Protein AF-A0A836XBK3-F1 (afdb_monomer)

Structure (mmCIF, N/CA/C/O backbone):
data_AF-A0A836XBK3-F1
#
_entry.id   AF-A0A836XBK3-F1
#
loop_
_atom_site.group_PDB
_atom_site.id
_atom_site.type_symbol
_atom_site.label_atom_id
_atom_site.label_alt_id
_atom_site.label_comp_id
_atom_site.label_asym_id
_atom_site.label_entity_id
_atom_site.label_seq_id
_atom_site.pdbx_PDB_ins_code
_atom_site.Cartn_x
_atom_site.Cartn_y
_atom_site.Cartn_z
_atom_site.occupancy
_atom_site.B_iso_or_equiv
_atom_site.auth_seq_id
_atom_site.auth_comp_id
_atom_site.auth_asym_id
_atom_site.auth_atom_id
_atom_site.pdbx_PDB_model_num
ATOM 1 N N . ASP A 1 1 ? 30.610 -14.138 9.054 1.00 39.94 1 ASP A N 1
ATOM 2 C CA . ASP A 1 1 ? 30.984 -12.765 9.425 1.00 39.94 1 ASP A CA 1
ATOM 3 C C . ASP A 1 1 ? 32.495 -12.756 9.655 1.00 39.94 1 ASP A C 1
ATOM 5 O O . ASP A 1 1 ? 33.139 -13.756 9.337 1.00 39.94 1 ASP A O 1
ATOM 9 N N . GLU A 1 2 ? 33.043 -11.658 10.167 1.00 33.03 2 GLU A N 1
ATOM 10 C CA . GLU A 1 2 ? 34.470 -11.480 10.472 1.00 33.03 2 GLU A CA 1
ATOM 11 C C . GLU A 1 2 ? 35.027 -12.385 11.590 1.00 33.03 2 GLU A C 1
ATOM 13 O O . GLU A 1 2 ? 36.214 -12.291 11.867 1.00 33.03 2 GLU A O 1
ATOM 18 N N . ASP A 1 3 ? 34.257 -13.324 12.159 1.00 40.06 3 ASP A N 1
ATOM 19 C CA . ASP A 1 3 ? 34.756 -14.253 13.189 1.00 40.06 3 ASP A CA 1
ATOM 20 C C . ASP A 1 3 ? 34.534 -15.744 12.881 1.00 40.06 3 ASP A C 1
ATOM 22 O O . ASP A 1 3 ? 34.679 -16.599 13.757 1.00 40.06 3 ASP A O 1
ATOM 26 N N . GLY A 1 4 ? 34.240 -16.108 11.628 1.00 41.47 4 GLY A N 1
ATOM 27 C CA . GLY A 1 4 ? 34.476 -17.476 11.142 1.00 41.47 4 GLY A CA 1
ATOM 28 C C . GLY A 1 4 ? 33.808 -18.603 11.946 1.00 41.47 4 GLY A C 1
ATOM 29 O O . GLY A 1 4 ? 3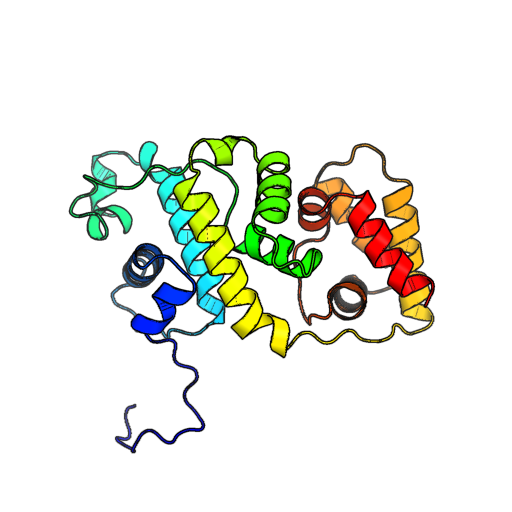4.335 -19.716 11.998 1.00 41.47 4 GLY A O 1
ATOM 30 N N . ARG A 1 5 ? 32.650 -18.358 12.576 1.00 31.06 5 ARG A N 1
ATOM 31 C CA . ARG A 1 5 ? 31.897 -19.404 13.285 1.00 31.06 5 ARG A CA 1
ATOM 32 C C . ARG A 1 5 ? 30.704 -19.908 12.482 1.00 31.06 5 ARG A C 1
ATOM 34 O O . ARG A 1 5 ? 29.971 -19.164 11.837 1.00 31.06 5 ARG A O 1
ATOM 41 N N . LYS A 1 6 ? 30.552 -21.234 12.554 1.00 36.16 6 LYS A N 1
ATOM 42 C CA . LYS A 1 6 ? 29.508 -22.075 11.958 1.00 36.16 6 LYS A CA 1
ATOM 43 C C . LYS A 1 6 ? 28.121 -21.455 12.156 1.00 36.16 6 LYS A C 1
ATOM 45 O O . LYS A 1 6 ? 27.708 -21.216 13.288 1.00 36.16 6 LYS A O 1
ATOM 50 N N . ILE A 1 7 ? 27.412 -21.261 11.045 1.00 36.34 7 ILE A N 1
ATOM 51 C CA . ILE A 1 7 ? 26.035 -20.761 10.977 1.00 36.34 7 ILE A CA 1
ATOM 52 C C . ILE A 1 7 ? 25.147 -21.653 11.855 1.00 36.34 7 ILE A C 1
ATOM 54 O O . ILE A 1 7 ? 24.874 -22.806 11.514 1.00 36.34 7 ILE A O 1
ATOM 58 N N . SER A 1 8 ? 24.744 -21.135 13.017 1.00 34.12 8 SER A N 1
ATOM 59 C CA . SER A 1 8 ? 23.798 -21.793 13.912 1.00 34.12 8 SER A CA 1
ATOM 60 C C . SER A 1 8 ? 22.374 -21.387 13.518 1.00 34.12 8 SER A C 1
ATOM 62 O O . SER A 1 8 ? 22.097 -20.237 13.173 1.00 34.12 8 SER A O 1
ATOM 64 N N . LYS A 1 9 ? 21.471 -22.368 13.536 1.00 41.06 9 LYS A N 1
ATOM 65 C CA . LYS A 1 9 ? 20.070 -22.310 13.089 1.00 41.06 9 LYS A CA 1
ATOM 66 C C . LYS A 1 9 ? 19.149 -21.432 13.966 1.00 41.06 9 LYS A C 1
ATOM 68 O O . LYS A 1 9 ? 17.973 -21.748 14.105 1.00 41.06 9 LYS A O 1
ATOM 73 N N . SER A 1 10 ? 19.634 -20.342 14.561 1.00 43.94 10 SER A N 1
ATOM 74 C CA . SER A 1 10 ? 18.769 -19.462 15.366 1.00 43.94 10 SER A CA 1
ATOM 75 C C . SER A 1 10 ? 19.114 -17.966 15.406 1.00 43.94 10 SER A C 1
ATOM 77 O O . SER A 1 10 ? 18.415 -17.231 16.094 1.00 43.94 10 SER A O 1
ATOM 79 N N . VAL A 1 11 ? 20.077 -17.451 14.624 1.00 37.34 11 VAL A N 1
ATOM 80 C CA . VAL A 1 11 ? 20.293 -15.987 14.472 1.00 37.34 11 VAL A CA 1
ATOM 81 C C . VAL A 1 11 ? 20.733 -15.638 13.041 1.00 37.34 11 VAL A C 1
ATOM 83 O O . VAL A 1 11 ? 21.868 -15.247 12.792 1.00 37.34 11 VAL A O 1
ATOM 86 N N . GLY A 1 12 ? 19.834 -15.803 12.067 1.00 42.38 12 GLY A N 1
ATOM 87 C CA . GLY A 1 12 ? 20.130 -15.541 10.654 1.00 42.38 12 GLY A CA 1
ATOM 88 C C . GLY A 1 12 ? 18.900 -15.120 9.853 1.00 42.38 12 GLY A C 1
ATOM 89 O O . GLY A 1 12 ? 18.425 -15.881 9.023 1.00 42.38 12 GLY A O 1
ATOM 90 N N . LYS A 1 13 ? 18.378 -13.909 10.095 1.00 54.22 13 LYS A N 1
ATOM 91 C CA . LYS A 1 13 ? 17.292 -13.276 9.310 1.00 54.22 13 LYS A CA 1
ATOM 92 C C . LYS A 1 13 ? 17.797 -12.702 7.967 1.00 54.22 13 LYS A C 1
ATOM 94 O O . LYS A 1 13 ? 17.506 -11.556 7.643 1.00 54.22 13 LYS A O 1
ATOM 99 N N . GLY A 1 14 ? 18.636 -13.432 7.238 1.00 63.25 14 GLY A N 1
ATOM 100 C CA . GLY A 1 14 ? 19.101 -13.007 5.915 1.00 63.25 14 GLY A CA 1
ATOM 101 C C . GLY A 1 14 ? 18.153 -13.516 4.835 1.00 63.25 14 GLY A C 1
ATOM 102 O O . GLY A 1 14 ? 17.888 -14.713 4.787 1.00 63.25 14 GLY A O 1
ATOM 103 N N . LEU A 1 15 ? 17.658 -12.625 3.982 1.00 78.06 15 LEU A N 1
ATOM 104 C CA . LEU A 1 15 ? 16.920 -12.987 2.774 1.00 78.06 15 LEU A CA 1
ATOM 105 C C . LEU A 1 15 ? 17.918 -13.436 1.694 1.00 78.06 15 LEU A C 1
ATOM 107 O O . LEU A 1 15 ? 18.808 -12.671 1.319 1.00 78.06 15 LEU A O 1
ATOM 111 N N . SER A 1 16 ? 17.811 -14.686 1.231 1.00 82.56 16 SER A N 1
ATOM 112 C CA . SER A 1 16 ? 18.600 -15.181 0.097 1.00 82.56 16 SER A CA 1
ATOM 113 C C . SER A 1 16 ? 18.025 -14.678 -1.230 1.00 82.56 16 SER A C 1
ATOM 115 O O . SER A 1 16 ? 16.862 -14.286 -1.313 1.00 82.56 16 SER A O 1
ATOM 117 N N . VAL A 1 17 ? 18.840 -14.708 -2.287 1.00 81.25 17 VAL A N 1
ATOM 118 C CA . VAL A 1 17 ? 18.384 -14.396 -3.653 1.00 81.25 17 VAL A CA 1
ATOM 119 C C . VAL A 1 17 ? 17.270 -15.355 -4.084 1.00 81.25 17 VAL A C 1
ATOM 121 O O . VAL A 1 17 ? 16.259 -14.908 -4.613 1.00 81.25 17 VAL A O 1
ATOM 124 N N . ASP A 1 18 ? 17.430 -16.649 -3.794 1.00 80.62 18 ASP A N 1
ATOM 125 C CA . ASP A 1 18 ? 16.452 -17.681 -4.161 1.00 80.62 18 ASP A CA 1
ATOM 126 C C . ASP A 1 18 ? 15.105 -17.469 -3.471 1.00 80.62 18 ASP A C 1
ATOM 128 O O . ASP A 1 18 ? 14.069 -17.704 -4.071 1.00 80.62 18 ASP A O 1
ATOM 132 N N . HIS A 1 19 ? 15.105 -16.966 -2.237 1.00 87.19 19 HIS A N 1
ATOM 133 C CA . HIS A 1 19 ? 13.858 -16.633 -1.557 1.00 87.19 19 HIS A CA 1
ATOM 134 C C . HIS A 1 19 ? 13.281 -15.299 -2.036 1.00 87.19 19 HIS A C 1
ATOM 136 O O . HIS A 1 19 ? 12.076 -15.116 -1.979 1.00 87.19 19 HIS A O 1
ATOM 142 N N . TRP A 1 20 ? 14.086 -14.349 -2.531 1.00 91.69 20 TRP A N 1
ATOM 143 C CA . TRP A 1 20 ? 13.563 -13.073 -3.041 1.00 91.69 20 TRP A CA 1
ATOM 144 C C . TRP A 1 20 ? 12.526 -13.284 -4.143 1.00 91.69 20 TRP A C 1
ATOM 146 O O . TRP A 1 20 ? 11.493 -12.611 -4.164 1.00 91.69 20 TRP A O 1
ATOM 156 N N . VAL A 1 21 ? 12.792 -14.228 -5.050 1.00 91.69 21 VAL A N 1
ATOM 157 C CA . VAL A 1 21 ? 11.932 -14.471 -6.211 1.00 91.69 21 VAL A CA 1
ATOM 158 C C . VAL A 1 21 ? 10.568 -15.053 -5.848 1.00 91.69 21 VAL A C 1
ATOM 160 O O . VAL A 1 21 ? 9.651 -14.945 -6.659 1.00 91.69 21 VAL A O 1
ATOM 163 N N . ASP A 1 22 ? 10.377 -15.556 -4.629 1.00 90.56 22 ASP A N 1
ATOM 164 C CA . ASP A 1 22 ? 9.060 -15.972 -4.136 1.00 90.56 22 ASP A CA 1
ATOM 165 C C . ASP A 1 22 ? 8.150 -14.759 -3.848 1.00 90.56 22 ASP A C 1
ATOM 167 O O . ASP A 1 22 ? 6.928 -14.839 -3.988 1.00 90.56 22 ASP A O 1
ATOM 171 N N . PHE A 1 23 ? 8.738 -13.597 -3.531 1.00 91.62 23 PHE A N 1
ATOM 172 C CA . PHE A 1 23 ? 8.021 -12.403 -3.049 1.00 91.62 23 PHE A CA 1
ATOM 173 C C . PHE A 1 23 ? 8.173 -11.168 -3.935 1.00 91.62 23 PHE A C 1
ATOM 175 O O . PHE A 1 23 ? 7.471 -10.180 -3.744 1.00 91.62 23 PHE A O 1
ATOM 182 N N . ALA A 1 24 ? 9.104 -11.178 -4.881 1.00 93.25 24 ALA A N 1
ATOM 183 C CA . ALA A 1 24 ? 9.385 -10.037 -5.741 1.00 93.25 24 ALA A CA 1
ATOM 184 C C . ALA A 1 24 ? 9.982 -10.495 -7.086 1.00 93.25 24 ALA A C 1
ATOM 186 O O . ALA A 1 24 ? 10.439 -11.634 -7.205 1.00 93.25 24 ALA A O 1
ATOM 187 N N . PRO A 1 25 ? 9.927 -9.672 -8.145 1.00 93.19 25 PRO A N 1
ATOM 188 C CA . PRO A 1 25 ? 10.701 -9.917 -9.361 1.00 93.19 25 PRO A CA 1
ATOM 189 C C . PRO A 1 25 ? 12.209 -9.859 -9.065 1.00 93.19 25 PRO A C 1
ATOM 191 O O . PRO A 1 25 ? 12.653 -9.104 -8.198 1.00 93.19 25 PRO A O 1
ATOM 194 N N . ILE A 1 26 ? 13.016 -10.644 -9.784 1.00 93.56 26 ILE A N 1
ATOM 195 C CA . ILE A 1 26 ? 14.478 -10.646 -9.593 1.00 93.56 26 ILE A CA 1
ATOM 196 C C . ILE A 1 26 ? 15.090 -9.296 -9.990 1.00 93.56 26 ILE A C 1
ATOM 198 O O . ILE A 1 26 ? 16.061 -8.832 -9.395 1.00 93.56 26 ILE A O 1
ATOM 202 N N . GLU A 1 27 ? 14.474 -8.619 -10.951 1.00 95.00 27 GLU A N 1
ATOM 203 C CA . GLU A 1 27 ? 14.869 -7.315 -11.458 1.00 95.00 27 GLU A CA 1
ATOM 204 C C . GLU A 1 27 ? 14.816 -6.244 -10.366 1.00 95.00 27 GLU A C 1
ATOM 206 O O . GLU A 1 27 ? 15.690 -5.378 -10.342 1.00 95.00 27 GLU A O 1
ATOM 211 N N . SER A 1 28 ? 13.873 -6.327 -9.415 1.00 95.88 28 SER A N 1
ATOM 212 C CA . SER A 1 28 ? 13.831 -5.383 -8.290 1.00 95.88 28 SER A CA 1
ATOM 213 C C . SER A 1 28 ? 14.985 -5.600 -7.311 1.00 95.88 28 SER A C 1
ATOM 215 O O . SER A 1 28 ? 15.521 -4.626 -6.780 1.00 95.88 28 SER A O 1
ATOM 217 N N . LEU A 1 29 ? 15.441 -6.845 -7.121 1.00 94.19 29 LEU A N 1
ATOM 218 C CA . LEU A 1 29 ? 16.648 -7.128 -6.343 1.00 94.19 29 LEU A CA 1
ATOM 219 C C . LEU A 1 29 ? 17.883 -6.567 -7.039 1.00 94.19 29 LEU A C 1
ATOM 221 O O . LEU A 1 29 ? 18.696 -5.898 -6.404 1.00 94.19 29 LEU A O 1
ATOM 225 N N . LEU A 1 30 ? 18.031 -6.828 -8.340 1.00 93.62 30 LEU A N 1
ATOM 226 C CA . LEU A 1 30 ? 19.161 -6.322 -9.117 1.00 93.62 30 LEU A CA 1
ATOM 227 C C . LEU A 1 30 ? 19.182 -4.792 -9.100 1.00 93.62 30 LEU A C 1
ATOM 229 O O . LEU A 1 30 ? 20.209 -4.199 -8.773 1.00 93.62 30 LEU A O 1
ATOM 233 N N . PHE A 1 31 ? 18.039 -4.157 -9.360 1.00 95.44 31 PHE A N 1
ATOM 234 C CA . PHE A 1 31 ? 17.879 -2.710 -9.279 1.00 95.44 31 PHE A CA 1
ATOM 235 C C . PHE A 1 31 ? 18.267 -2.183 -7.894 1.00 95.44 31 PHE A C 1
ATOM 237 O O . PHE A 1 31 ? 19.102 -1.280 -7.791 1.00 95.44 31 PHE A O 1
ATOM 244 N N . TYR A 1 32 ? 17.746 -2.799 -6.827 1.00 93.19 32 TYR A N 1
ATOM 245 C CA . TYR A 1 32 ? 18.122 -2.472 -5.459 1.00 93.19 32 TYR A CA 1
ATOM 246 C C . TYR A 1 32 ? 19.637 -2.564 -5.284 1.00 93.19 32 TYR A C 1
ATOM 248 O O . TYR A 1 32 ? 20.244 -1.581 -4.874 1.00 93.19 32 TYR A O 1
ATOM 256 N N . LEU A 1 33 ? 20.294 -3.672 -5.624 1.00 91.12 33 LEU A N 1
ATOM 257 C CA . LEU A 1 33 ? 21.748 -3.821 -5.479 1.00 91.12 33 LEU A CA 1
ATOM 258 C C . LEU A 1 33 ? 22.530 -2.740 -6.254 1.00 91.12 33 LEU A C 1
ATOM 260 O O . LEU A 1 33 ? 23.472 -2.160 -5.703 1.00 91.12 33 LEU A O 1
ATOM 264 N N . TYR A 1 34 ? 22.092 -2.394 -7.467 1.00 90.69 34 TYR A N 1
ATOM 265 C CA . TYR A 1 34 ? 22.747 -1.407 -8.330 1.00 90.69 34 TYR A CA 1
ATOM 266 C C . TYR A 1 34 ? 22.637 0.045 -7.865 1.00 90.69 34 TYR A C 1
ATOM 268 O O . TYR A 1 34 ? 23.508 0.837 -8.208 1.00 90.69 34 TYR A O 1
ATOM 276 N N . GLN A 1 35 ? 21.636 0.422 -7.066 1.00 86.81 35 GLN A N 1
ATOM 277 C CA . GLN A 1 35 ? 21.525 1.804 -6.572 1.00 86.81 35 GLN A CA 1
ATOM 278 C C . GLN A 1 35 ? 22.746 2.252 -5.747 1.00 86.81 35 GLN A C 1
ATOM 280 O O . GLN A 1 35 ? 23.022 3.441 -5.653 1.00 86.81 35 GLN A O 1
ATOM 285 N N . ASN A 1 36 ? 23.457 1.321 -5.096 1.00 82.75 36 ASN A N 1
ATOM 286 C CA . ASN A 1 36 ? 24.633 1.625 -4.272 1.00 82.75 36 ASN A CA 1
ATOM 287 C C . ASN A 1 36 ? 25.639 0.458 -4.303 1.00 82.75 36 ASN A C 1
ATOM 289 O O . ASN A 1 36 ? 25.840 -0.203 -3.281 1.00 82.75 36 ASN A O 1
ATOM 293 N N . PRO A 1 37 ? 26.301 0.199 -5.444 1.00 81.12 37 PRO A N 1
ATOM 294 C CA . PRO A 1 37 ? 27.020 -1.054 -5.680 1.00 81.12 37 PRO A CA 1
ATOM 295 C C . PRO A 1 37 ? 28.296 -1.180 -4.835 1.00 81.12 37 PRO A C 1
ATOM 297 O O . PRO A 1 37 ? 28.794 -2.276 -4.606 1.00 81.12 37 PRO A O 1
ATOM 300 N N . LYS A 1 38 ? 28.824 -0.057 -4.330 1.00 82.50 38 LYS A N 1
ATOM 301 C CA . LYS A 1 38 ? 30.012 -0.023 -3.461 1.00 82.50 38 LYS A CA 1
ATOM 302 C C . LYS A 1 38 ? 29.702 -0.334 -1.993 1.00 82.50 38 LYS A C 1
ATOM 304 O O . LYS A 1 38 ? 30.626 -0.510 -1.206 1.00 82.50 38 LYS A O 1
ATOM 309 N N . ARG A 1 39 ? 28.425 -0.355 -1.596 1.00 83.56 39 ARG A N 1
ATOM 310 C CA . ARG A 1 39 ? 28.011 -0.556 -0.204 1.00 83.56 39 ARG A CA 1
ATOM 311 C C . ARG A 1 39 ? 27.455 -1.962 -0.035 1.00 83.56 39 ARG A C 1
ATOM 313 O O . ARG A 1 39 ? 26.512 -2.337 -0.723 1.00 83.56 39 ARG A O 1
ATOM 320 N N . ALA A 1 40 ? 27.984 -2.705 0.937 1.00 78.31 40 ALA A N 1
ATOM 321 C CA . ALA A 1 40 ? 27.401 -3.982 1.328 1.00 78.31 40 ALA A CA 1
ATOM 322 C C . ALA A 1 40 ? 25.937 -3.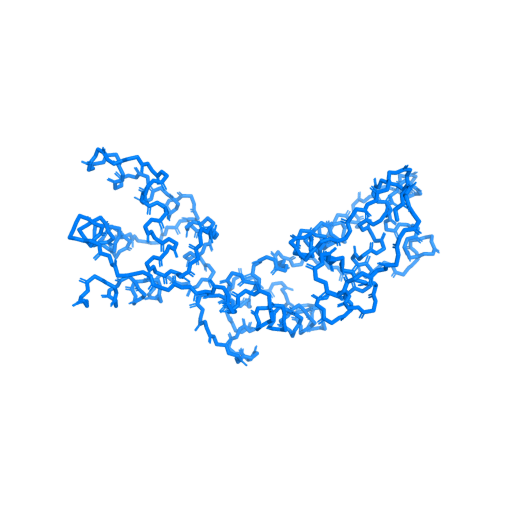775 1.748 1.00 78.31 40 ALA A C 1
ATOM 324 O O . ALA A 1 40 ? 25.648 -3.016 2.681 1.00 78.31 40 ALA A O 1
ATOM 325 N N . LYS A 1 41 ? 25.016 -4.433 1.042 1.00 80.19 41 LYS A N 1
ATOM 326 C CA . LYS A 1 41 ? 23.588 -4.398 1.348 1.00 80.19 41 LYS A CA 1
ATOM 327 C C . LYS A 1 41 ? 23.223 -5.604 2.194 1.00 80.19 41 LYS A C 1
ATOM 329 O O . LYS A 1 41 ? 23.594 -6.730 1.876 1.00 80.19 41 LYS A O 1
ATOM 334 N N . ARG A 1 42 ? 22.501 -5.363 3.284 1.00 79.06 42 ARG A N 1
ATOM 335 C CA . ARG A 1 42 ? 21.919 -6.438 4.084 1.00 79.06 42 ARG A CA 1
ATOM 336 C C . ARG A 1 42 ? 20.518 -6.698 3.553 1.00 79.06 42 ARG A C 1
ATOM 338 O O . ARG A 1 42 ? 19.697 -5.786 3.545 1.00 79.06 42 ARG A O 1
ATOM 345 N N . LEU A 1 43 ? 20.285 -7.914 3.073 1.00 83.50 43 LEU A N 1
ATOM 346 C CA . LEU A 1 43 ? 18.981 -8.338 2.585 1.00 83.50 43 LEU A CA 1
ATOM 347 C C . LEU A 1 43 ? 18.147 -8.796 3.778 1.00 83.50 43 LEU A C 1
ATOM 349 O O . LEU A 1 43 ? 18.391 -9.854 4.358 1.00 83.50 43 LEU A O 1
ATOM 353 N N . TYR A 1 44 ? 17.196 -7.951 4.151 1.00 85.44 44 TYR A N 1
ATOM 354 C CA . TYR A 1 44 ? 16.177 -8.222 5.153 1.00 85.44 44 TYR A CA 1
ATOM 355 C C . TYR A 1 44 ? 14.806 -8.240 4.470 1.00 85.44 44 TYR A C 1
ATOM 357 O O . TYR A 1 44 ? 14.622 -7.626 3.420 1.00 85.44 44 TYR A O 1
ATOM 365 N N . TRP A 1 45 ? 13.849 -8.951 5.060 1.00 84.25 45 TRP A N 1
ATOM 366 C CA . TRP A 1 45 ? 12.504 -9.123 4.501 1.00 84.25 45 TRP A CA 1
ATOM 367 C C . TRP A 1 45 ? 11.737 -7.806 4.336 1.00 84.25 45 TRP A C 1
ATOM 369 O O . TRP A 1 45 ? 11.075 -7.600 3.325 1.00 84.25 45 TRP A O 1
ATOM 379 N N . ASP A 1 46 ? 11.897 -6.884 5.284 1.00 86.06 46 ASP A N 1
ATOM 380 C CA . ASP A 1 46 ? 11.256 -5.564 5.294 1.00 86.06 46 ASP A CA 1
ATOM 381 C C . ASP A 1 46 ? 11.720 -4.636 4.158 1.00 86.06 46 ASP A C 1
ATOM 383 O O . ASP A 1 46 ? 11.055 -3.645 3.858 1.00 86.06 46 ASP A O 1
ATOM 387 N N . VAL A 1 47 ? 12.832 -4.961 3.493 1.00 90.94 47 VAL A N 1
ATOM 388 C CA . VAL A 1 47 ? 13.334 -4.214 2.332 1.00 90.94 47 VAL A CA 1
ATOM 389 C C . VAL A 1 47 ? 12.557 -4.547 1.057 1.00 90.94 47 VAL A C 1
ATOM 391 O O . VAL A 1 47 ? 12.514 -3.709 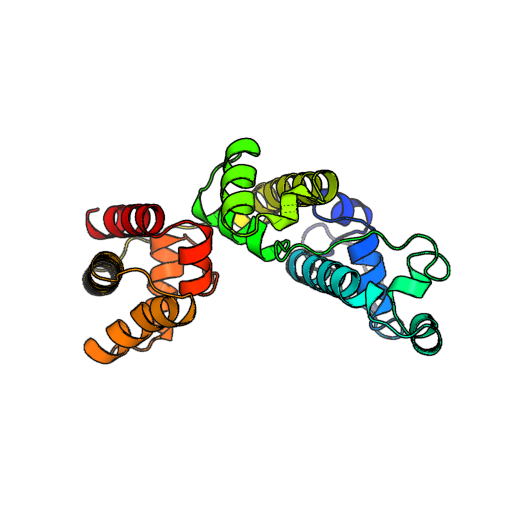0.156 1.00 90.94 47 VAL A O 1
ATOM 394 N N . VAL A 1 48 ? 11.938 -5.731 0.966 1.00 93.69 48 VAL A N 1
ATOM 395 C CA . VAL A 1 48 ? 11.307 -6.220 -0.272 1.00 93.69 48 VAL A CA 1
ATOM 396 C C . VAL A 1 48 ? 10.263 -5.240 -0.815 1.00 93.69 48 VAL A C 1
ATOM 398 O O . VAL A 1 48 ? 10.421 -4.844 -1.972 1.00 93.69 48 VAL A O 1
ATOM 401 N N . PRO A 1 49 ? 9.269 -4.762 -0.031 1.00 94.25 49 PRO A N 1
ATOM 402 C CA . PRO A 1 49 ? 8.253 -3.864 -0.574 1.00 94.25 49 PRO A CA 1
ATOM 403 C C . PRO A 1 49 ? 8.851 -2.588 -1.158 1.00 94.25 49 PRO A C 1
ATOM 405 O O . PRO A 1 49 ? 8.603 -2.252 -2.312 1.00 94.25 49 PRO A O 1
ATOM 408 N N . LYS A 1 50 ? 9.750 -1.943 -0.406 1.00 94.38 50 LYS A N 1
ATOM 409 C CA . LYS A 1 50 ? 10.409 -0.718 -0.858 1.00 94.38 50 LYS A CA 1
ATOM 410 C C . LYS A 1 50 ? 11.266 -0.938 -2.107 1.00 94.38 50 LYS A C 1
ATOM 412 O O . LYS A 1 50 ? 11.304 -0.073 -2.974 1.00 94.38 50 LYS A O 1
ATOM 417 N N . ALA A 1 51 ? 11.973 -2.060 -2.199 1.00 95.75 51 ALA A N 1
ATOM 418 C CA . ALA A 1 51 ? 12.800 -2.359 -3.364 1.00 95.75 51 ALA A CA 1
ATOM 419 C C . ALA A 1 51 ? 11.961 -2.565 -4.633 1.00 95.75 51 ALA A C 1
ATOM 421 O O . ALA A 1 51 ? 12.390 -2.154 -5.710 1.00 95.75 51 ALA A O 1
ATOM 422 N 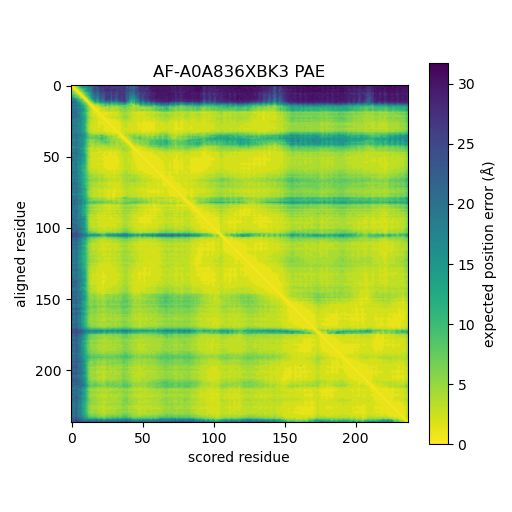N . VAL A 1 52 ? 10.780 -3.183 -4.513 1.00 97.62 52 VAL A N 1
ATOM 423 C CA . VAL A 1 52 ? 9.845 -3.323 -5.636 1.00 97.62 52 VAL A CA 1
ATOM 424 C C . VAL A 1 52 ? 9.259 -1.967 -6.018 1.00 97.62 52 VAL A C 1
ATOM 426 O O . VAL A 1 52 ? 9.298 -1.627 -7.195 1.00 97.62 52 VAL A O 1
ATOM 429 N N . ASP A 1 53 ? 8.805 -1.168 -5.052 1.00 97.88 53 ASP A N 1
ATOM 430 C CA . ASP A 1 53 ? 8.250 0.166 -5.317 1.00 97.88 53 ASP A CA 1
ATOM 431 C C . ASP A 1 53 ? 9.280 1.086 -5.999 1.00 97.88 53 ASP A C 1
ATOM 433 O O . ASP A 1 53 ? 8.995 1.690 -7.031 1.00 97.88 53 ASP A O 1
ATOM 437 N N . ASP A 1 54 ? 10.518 1.139 -5.485 1.00 97.44 54 ASP A N 1
ATOM 438 C CA . ASP A 1 54 ? 11.599 1.943 -6.075 1.00 97.44 54 ASP A CA 1
ATOM 439 C C . ASP A 1 54 ? 11.936 1.481 -7.509 1.00 97.44 54 ASP A C 1
ATOM 441 O O . ASP A 1 54 ? 12.312 2.294 -8.356 1.00 97.44 54 ASP A O 1
ATOM 445 N N . TYR A 1 55 ? 11.818 0.178 -7.785 1.00 97.81 55 TYR A N 1
ATOM 446 C CA . TYR A 1 55 ? 12.010 -0.386 -9.119 1.00 97.81 55 TYR A CA 1
ATOM 447 C C . TYR A 1 55 ? 10.876 0.007 -10.077 1.00 97.81 55 TYR A C 1
ATOM 449 O O . TYR A 1 55 ? 11.162 0.482 -11.176 1.00 97.81 55 TYR A O 1
ATOM 457 N N . LEU A 1 56 ? 9.611 -0.138 -9.669 1.00 98.19 56 LEU A N 1
ATOM 458 C CA . LEU A 1 56 ? 8.450 0.259 -10.477 1.00 98.19 56 LEU A CA 1
ATOM 459 C C . LEU A 1 56 ? 8.455 1.764 -10.768 1.00 98.19 56 LEU A C 1
ATOM 461 O O . LEU A 1 56 ? 8.200 2.176 -11.898 1.00 98.19 56 LEU A O 1
ATOM 465 N N . GLU A 1 57 ? 8.840 2.583 -9.789 1.00 98.00 57 GLU A N 1
ATOM 466 C CA . GLU A 1 57 ? 9.006 4.024 -9.970 1.00 98.00 57 GLU A CA 1
ATOM 467 C C . GLU A 1 57 ? 10.108 4.356 -10.984 1.00 98.00 57 GLU A C 1
ATOM 469 O O . GLU A 1 57 ? 9.959 5.263 -11.804 1.00 98.00 57 GLU A O 1
ATOM 474 N N . ALA A 1 58 ? 11.211 3.605 -10.980 1.00 97.44 58 ALA A N 1
ATOM 475 C CA . ALA A 1 58 ? 12.246 3.769 -11.991 1.00 97.44 58 ALA A CA 1
ATOM 476 C C . ALA A 1 58 ? 11.746 3.386 -13.392 1.00 97.44 58 ALA A C 1
ATOM 478 O O . ALA A 1 58 ? 12.092 4.073 -14.354 1.00 97.44 58 ALA A O 1
ATOM 479 N N . LEU A 1 59 ? 10.928 2.332 -13.519 1.00 97.62 59 LEU A N 1
ATOM 480 C CA . LEU A 1 59 ? 10.308 1.966 -14.798 1.00 97.62 59 LEU A CA 1
ATOM 481 C C . LEU A 1 59 ? 9.387 3.078 -15.312 1.00 97.62 59 LEU A C 1
ATOM 483 O O . LEU A 1 59 ? 9.461 3.411 -16.492 1.00 97.62 59 LEU A O 1
ATOM 487 N N . ARG A 1 60 ? 8.586 3.694 -14.429 1.00 97.81 60 ARG A N 1
ATOM 488 C CA . ARG A 1 60 ? 7.703 4.821 -14.779 1.00 97.81 60 ARG A CA 1
ATOM 489 C C . ARG A 1 60 ? 8.462 6.023 -15.321 1.00 97.81 60 ARG A C 1
ATOM 491 O O . ARG A 1 60 ? 8.010 6.648 -16.270 1.00 97.81 60 ARG A O 1
ATOM 498 N N . ARG A 1 61 ? 9.619 6.336 -14.733 1.00 97.12 61 ARG A N 1
ATOM 499 C CA . ARG A 1 61 ? 10.454 7.481 -15.135 1.00 97.12 61 ARG A CA 1
ATOM 500 C C . ARG A 1 61 ? 11.311 7.210 -16.364 1.00 97.12 61 ARG A C 1
ATOM 502 O O . ARG A 1 61 ? 11.746 8.153 -17.014 1.00 97.12 61 ARG A O 1
ATOM 509 N N . TRP A 1 62 ? 11.597 5.943 -16.667 1.00 97.12 62 TRP A N 1
ATOM 510 C CA . TRP A 1 62 ? 12.524 5.553 -17.729 1.00 97.12 62 TRP A CA 1
ATOM 511 C C . TRP A 1 62 ? 12.251 6.200 -19.102 1.00 97.12 62 TRP A C 1
ATOM 513 O O . TRP A 1 62 ? 13.223 6.635 -19.727 1.00 97.12 62 TRP A O 1
ATOM 523 N N . PRO A 1 63 ? 10.992 6.310 -19.582 1.00 95.50 63 PRO A N 1
ATOM 524 C CA . PRO A 1 63 ? 10.694 6.945 -20.866 1.00 95.50 63 PRO A CA 1
ATOM 525 C C . PRO A 1 63 ? 11.175 8.398 -20.965 1.00 95.50 63 PRO A C 1
ATOM 527 O O . PRO A 1 63 ? 11.580 8.820 -22.047 1.00 95.50 63 PRO A O 1
ATOM 530 N N . ASP A 1 64 ? 11.195 9.117 -19.841 1.00 96.19 64 ASP A N 1
ATOM 531 C CA . ASP A 1 64 ? 11.554 10.536 -19.764 1.00 96.19 64 ASP A CA 1
ATOM 532 C C . ASP A 1 64 ? 13.056 10.769 -19.523 1.00 96.19 64 ASP A C 1
ATOM 534 O O . ASP A 1 64 ? 13.524 11.908 -19.547 1.00 96.19 64 ASP A O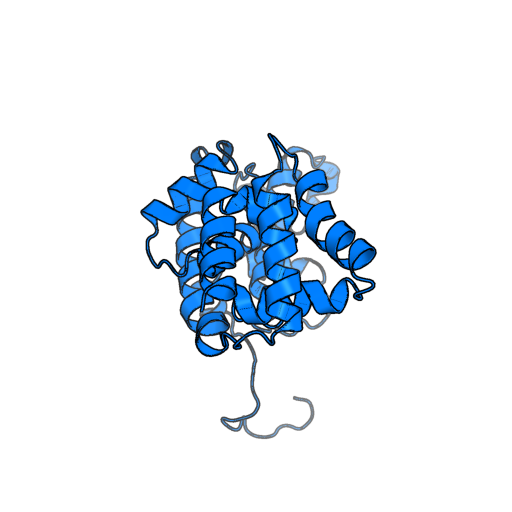 1
ATOM 538 N N . VAL A 1 65 ? 13.844 9.708 -19.306 1.00 96.56 65 VAL A N 1
ATOM 539 C CA . VAL A 1 65 ? 15.299 9.822 -19.134 1.00 96.56 65 VAL A CA 1
ATOM 540 C C . VAL A 1 65 ? 15.966 10.081 -20.487 1.00 96.56 65 VAL A C 1
ATOM 542 O O . VAL A 1 65 ? 15.907 9.232 -21.392 1.00 96.56 65 VAL A O 1
ATOM 545 N N . ALA A 1 66 ? 16.657 11.221 -20.591 1.00 96.75 66 ALA A N 1
ATOM 546 C CA . ALA A 1 66 ? 17.457 11.609 -21.752 1.00 96.75 66 ALA A CA 1
ATOM 547 C C . ALA A 1 66 ? 18.511 10.544 -22.098 1.00 96.75 66 ALA A C 1
ATOM 549 O O . ALA A 1 66 ? 19.096 9.920 -21.210 1.00 96.75 66 ALA A O 1
ATOM 550 N N . GLU A 1 67 ? 18.762 10.318 -23.389 1.00 94.31 67 GLU A N 1
ATOM 551 C CA . GLU A 1 67 ? 19.592 9.202 -23.862 1.00 94.31 67 GLU A CA 1
ATOM 552 C C . GLU A 1 67 ? 21.019 9.241 -23.294 1.00 94.31 67 GLU A C 1
ATOM 554 O O . GLU A 1 67 ? 21.567 8.204 -22.920 1.00 94.31 67 GLU A O 1
ATOM 559 N N . GLU A 1 68 ? 21.579 10.437 -23.131 1.00 96.44 68 GLU A N 1
ATOM 560 C CA . GLU A 1 68 ? 22.911 10.677 -22.577 1.00 96.44 68 GLU A CA 1
ATOM 561 C C . GLU A 1 68 ? 22.986 10.381 -21.071 1.00 96.44 68 GLU A C 1
ATOM 563 O O . GLU A 1 68 ? 24.053 10.050 -20.551 1.00 96.44 68 GLU A O 1
ATOM 568 N N . GLU A 1 69 ? 21.857 10.468 -20.366 1.00 96.38 69 GLU A N 1
ATOM 569 C CA . GLU A 1 69 ? 21.761 10.201 -18.929 1.00 96.38 69 GLU A CA 1
ATOM 570 C C . GLU A 1 69 ? 21.508 8.718 -18.628 1.00 96.38 69 GLU A C 1
ATOM 572 O O . GLU A 1 69 ? 21.864 8.235 -17.546 1.00 96.38 69 GLU A O 1
ATOM 577 N N . ARG A 1 70 ? 20.943 7.962 -19.579 1.00 95.44 70 ARG A N 1
ATOM 578 C CA . ARG A 1 70 ? 20.592 6.541 -19.409 1.00 95.44 70 ARG A CA 1
ATOM 579 C C . ARG A 1 70 ? 21.747 5.666 -18.907 1.00 95.44 70 ARG A C 1
ATOM 581 O O . ARG A 1 70 ? 21.492 4.899 -17.981 1.00 95.44 70 ARG A O 1
ATOM 588 N N . PRO A 1 71 ? 23.003 5.782 -19.389 1.00 95.69 71 PRO A N 1
ATOM 589 C CA . PRO A 1 71 ? 24.119 4.968 -18.895 1.00 95.69 71 PRO A CA 1
ATOM 590 C C . PRO A 1 71 ? 24.432 5.116 -17.400 1.00 95.69 71 PRO A C 1
ATOM 592 O O . PRO A 1 71 ? 25.128 4.268 -16.849 1.00 95.69 71 PRO A O 1
ATOM 595 N N . SER A 1 72 ? 23.948 6.180 -16.749 1.00 93.56 72 SER A N 1
ATOM 596 C CA . SER A 1 72 ? 24.102 6.401 -15.304 1.00 93.56 72 SER A CA 1
ATOM 597 C C . SER A 1 72 ? 22.978 5.782 -14.463 1.00 93.56 72 SER A C 1
ATOM 599 O O . SER A 1 72 ? 23.100 5.683 -13.241 1.00 93.56 72 SER A O 1
ATOM 601 N N . GLN A 1 73 ? 21.887 5.349 -15.098 1.00 95.12 73 GLN A N 1
ATOM 602 C CA . GLN A 1 73 ? 20.721 4.804 -14.417 1.00 95.12 73 GLN A CA 1
ATOM 603 C C . GLN A 1 73 ? 20.904 3.314 -14.100 1.00 95.12 73 GLN A C 1
ATOM 605 O O . GLN A 1 73 ? 21.353 2.550 -14.956 1.00 95.12 73 GLN A O 1
ATOM 610 N N . PRO A 1 74 ? 20.452 2.825 -12.932 1.00 95.44 74 PRO A N 1
ATOM 611 C CA . PRO A 1 74 ? 20.513 1.398 -12.616 1.00 95.44 74 PRO A CA 1
ATOM 612 C C . PRO A 1 74 ? 19.808 0.499 -13.648 1.00 95.44 74 PRO A C 1
ATOM 614 O O . PRO A 1 74 ? 20.324 -0.567 -13.984 1.00 95.44 74 PRO A O 1
ATOM 617 N N . LEU A 1 75 ? 18.668 0.938 -14.203 1.00 96.56 75 LEU A N 1
ATOM 618 C CA . LEU A 1 75 ? 17.910 0.175 -15.207 1.00 96.56 75 LEU A CA 1
ATOM 619 C C . LEU A 1 75 ? 18.710 -0.101 -16.484 1.00 96.56 75 LEU A C 1
ATOM 621 O O . LEU A 1 75 ? 18.539 -1.157 -17.093 1.00 96.56 75 LEU A O 1
ATOM 625 N N . TRP A 1 76 ? 19.627 0.794 -16.858 1.00 95.75 76 TRP A N 1
ATOM 626 C CA . TRP A 1 76 ? 20.517 0.568 -17.993 1.00 95.75 76 TRP A CA 1
ATOM 627 C C . TRP A 1 76 ? 21.362 -0.690 -17.801 1.00 95.75 76 TRP A C 1
ATOM 629 O O . TRP A 1 76 ? 21.487 -1.500 -18.719 1.00 95.75 76 TRP A O 1
ATOM 639 N N . HIS A 1 77 ? 21.901 -0.882 -16.596 1.00 93.69 77 HIS A N 1
ATOM 640 C CA . HIS A 1 77 ? 22.739 -2.032 -16.266 1.00 93.69 77 HIS A CA 1
ATOM 641 C C . HIS A 1 77 ? 21.928 -3.311 -16.060 1.00 93.69 77 HIS A C 1
ATOM 643 O O . HIS A 1 77 ? 22.364 -4.371 -16.504 1.00 93.69 77 HIS A O 1
ATOM 649 N N . VAL A 1 78 ? 20.745 -3.214 -15.445 1.00 94.75 78 VAL A N 1
ATOM 650 C CA . VAL A 1 78 ? 19.844 -4.364 -15.258 1.00 94.75 78 VAL A CA 1
ATOM 651 C C . VAL A 1 78 ? 19.385 -4.929 -16.608 1.00 94.75 78 VAL A C 1
ATOM 653 O O . VAL A 1 78 ? 19.365 -6.143 -16.783 1.00 94.75 78 VAL A O 1
ATOM 656 N N . PHE A 1 79 ? 19.094 -4.069 -17.589 1.00 95.38 79 PHE A N 1
ATOM 657 C CA . PHE A 1 79 ? 18.542 -4.470 -18.890 1.00 95.38 79 PHE A CA 1
ATOM 658 C C . PHE A 1 79 ? 19.533 -4.354 -20.058 1.00 95.38 79 PHE A C 1
ATOM 660 O O . PHE A 1 79 ? 19.154 -3.995 -21.175 1.00 95.38 79 PHE A O 1
ATOM 667 N N . GLY A 1 80 ? 20.812 -4.665 -19.816 1.00 88.88 80 GLY A N 1
ATOM 668 C CA . GLY A 1 80 ? 21.793 -4.900 -20.885 1.00 88.88 80 GLY A CA 1
ATOM 669 C C . GLY A 1 80 ? 22.002 -3.711 -21.830 1.00 88.88 80 GLY A C 1
ATOM 670 O O . GLY A 1 80 ? 22.028 -3.878 -23.051 1.00 88.88 80 GLY A O 1
ATOM 671 N N . GLY A 1 81 ? 22.125 -2.508 -21.271 1.00 93.38 81 GLY A N 1
ATOM 672 C CA . GLY A 1 81 ? 22.234 -1.262 -22.026 1.00 93.38 81 GLY A CA 1
ATOM 673 C C . GLY A 1 81 ? 20.883 -0.618 -22.333 1.00 93.38 81 GLY A C 1
ATOM 674 O O . GLY A 1 81 ? 20.715 -0.029 -23.395 1.00 93.38 81 GLY A O 1
ATOM 675 N N . GLY A 1 82 ? 19.893 -0.800 -21.455 1.00 90.44 82 GLY A N 1
ATOM 676 C CA . GLY A 1 82 ? 18.577 -0.162 -21.567 1.00 90.44 82 GLY A CA 1
ATOM 677 C C . GLY A 1 82 ? 17.701 -0.633 -22.737 1.00 90.44 82 GLY A C 1
ATOM 678 O O . GLY A 1 82 ? 16.656 -0.037 -22.982 1.00 90.44 82 GLY A O 1
ATOM 679 N N . LYS A 1 83 ? 18.101 -1.685 -23.465 1.00 86.88 83 LYS A N 1
ATOM 680 C CA . LYS A 1 83 ? 17.433 -2.119 -24.707 1.00 86.88 83 LYS A CA 1
ATOM 681 C C . LYS A 1 83 ? 16.068 -2.761 -24.473 1.00 86.88 83 LYS A C 1
ATOM 683 O O . LYS A 1 83 ? 15.183 -2.610 -25.303 1.00 86.88 83 LYS A O 1
ATOM 688 N N . ASN A 1 84 ? 15.916 -3.464 -23.352 1.00 89.75 84 ASN A N 1
ATOM 689 C CA . ASN A 1 84 ? 14.734 -4.269 -23.039 1.00 89.75 84 ASN A CA 1
ATOM 690 C C . ASN A 1 84 ? 14.132 -3.882 -21.680 1.00 89.75 84 ASN A C 1
ATOM 692 O O . ASN A 1 84 ? 13.739 -4.755 -20.912 1.00 89.75 84 ASN A O 1
ATOM 696 N N . VAL A 1 85 ? 14.124 -2.587 -21.345 1.00 95.56 85 VAL A N 1
ATOM 697 C CA . VAL A 1 85 ? 13.487 -2.120 -20.106 1.00 95.56 85 VAL A CA 1
ATOM 698 C C . VAL A 1 85 ? 11.967 -2.300 -20.234 1.00 95.56 85 VAL A C 1
ATOM 700 O O . VAL A 1 85 ? 11.391 -1.769 -21.188 1.00 95.56 85 VAL A O 1
ATOM 703 N N . PRO A 1 86 ? 11.307 -3.036 -19.319 1.00 94.56 86 PRO A N 1
ATOM 704 C CA . PRO A 1 86 ? 9.860 -3.209 -19.340 1.00 94.56 86 PRO A CA 1
ATOM 705 C C . PRO A 1 86 ? 9.135 -1.870 -19.225 1.00 94.56 86 PRO A C 1
ATOM 707 O O . PRO A 1 86 ? 9.568 -0.981 -18.494 1.00 94.56 86 PRO A O 1
ATOM 710 N N . GLN A 1 87 ? 8.005 -1.736 -19.912 1.00 94.25 87 GLN A N 1
ATOM 711 C CA . GLN A 1 87 ? 7.138 -0.578 -19.727 1.00 94.25 87 GLN A CA 1
ATOM 712 C C . GLN A 1 87 ? 6.256 -0.787 -18.500 1.00 94.25 87 GLN A C 1
ATOM 714 O O . GLN A 1 87 ? 5.619 -1.830 -18.356 1.00 94.25 87 GLN A O 1
ATOM 719 N N . TYR A 1 88 ? 6.199 0.224 -17.640 1.00 97.50 88 TYR A N 1
ATOM 720 C CA . TYR A 1 88 ? 5.259 0.282 -16.533 1.00 97.50 88 TYR A CA 1
ATOM 721 C C . TYR A 1 88 ? 4.893 1.736 -16.257 1.00 97.50 88 TYR A C 1
ATOM 723 O O . TYR A 1 88 ? 5.782 2.565 -16.108 1.00 97.50 88 TYR A O 1
ATOM 731 N N . GLY A 1 89 ? 3.597 2.038 -16.223 1.00 96.81 89 GLY A N 1
ATOM 732 C CA . GLY A 1 89 ? 3.060 3.401 -16.132 1.00 96.81 89 GLY A CA 1
ATOM 733 C C . GLY A 1 89 ? 1.926 3.556 -15.119 1.00 96.81 89 GLY A C 1
ATOM 734 O O . GLY A 1 89 ? 1.458 4.668 -14.904 1.00 96.81 89 GLY A O 1
ATOM 735 N N . ALA A 1 90 ? 1.480 2.460 -14.499 1.00 97.50 90 ALA A N 1
ATOM 736 C CA . ALA A 1 90 ? 0.425 2.483 -13.492 1.00 97.50 90 ALA A CA 1
ATOM 737 C C . ALA A 1 90 ? 0.965 2.953 -12.130 1.00 97.50 90 ALA A C 1
ATOM 739 O O . ALA A 1 90 ? 2.112 2.675 -11.778 1.00 97.50 90 ALA A O 1
ATOM 740 N N . GLY A 1 91 ? 0.129 3.632 -11.349 1.00 95.50 91 GLY A N 1
ATOM 741 C CA . GLY A 1 91 ? 0.378 4.056 -9.969 1.00 95.50 91 GLY A CA 1
ATOM 742 C C . GLY A 1 91 ? 0.194 2.947 -8.926 1.00 95.50 91 GLY A C 1
ATOM 743 O O . GLY A 1 91 ? 0.347 3.194 -7.731 1.00 95.50 91 GLY A O 1
ATOM 744 N N . VAL A 1 92 ? -0.133 1.721 -9.345 1.00 96.75 92 VAL A N 1
ATOM 745 C CA . VAL A 1 92 ? -0.171 0.558 -8.450 1.00 96.75 92 VAL A CA 1
ATOM 746 C C . VAL A 1 92 ? 1.251 0.109 -8.127 1.00 96.75 92 VAL A C 1
ATOM 748 O O . VAL A 1 92 ? 1.982 -0.334 -9.002 1.00 96.75 92 VAL A O 1
ATOM 751 N N . ASP A 1 93 ? 1.626 0.152 -6.857 1.00 96.19 93 ASP A N 1
ATOM 752 C CA . ASP A 1 93 ? 2.914 -0.352 -6.379 1.00 96.19 93 ASP A CA 1
ATOM 753 C C . ASP A 1 93 ? 2.735 -1.562 -5.453 1.00 96.19 93 ASP A C 1
ATOM 755 O O . ASP A 1 93 ? 1.617 -1.924 -5.065 1.00 96.19 93 ASP A O 1
ATOM 759 N N . PHE A 1 94 ? 3.834 -2.218 -5.079 1.00 96.69 94 PHE A N 1
ATOM 760 C CA . PHE A 1 94 ? 3.776 -3.403 -4.226 1.00 96.69 94 PHE A CA 1
ATOM 761 C C . PHE A 1 94 ? 3.233 -3.057 -2.841 1.00 96.69 94 PHE A C 1
ATOM 763 O O . PHE A 1 94 ? 2.405 -3.792 -2.306 1.00 96.69 94 PHE A O 1
ATOM 770 N N . SER A 1 95 ? 3.605 -1.900 -2.286 1.00 94.25 95 SER A N 1
ATOM 771 C CA . SER A 1 95 ? 3.015 -1.416 -1.031 1.00 94.25 95 SER A CA 1
ATOM 772 C C . SER A 1 95 ? 1.498 -1.206 -1.126 1.00 94.25 95 SER A C 1
ATOM 774 O O . SER A 1 95 ? 0.786 -1.525 -0.175 1.00 94.25 95 SER A O 1
ATOM 776 N N . VAL A 1 96 ? 0.973 -0.724 -2.261 1.00 95.12 96 VAL A N 1
ATOM 777 C CA . VAL A 1 96 ? -0.481 -0.573 -2.477 1.00 95.12 96 VAL A CA 1
ATOM 778 C C . VAL A 1 96 ? -1.162 -1.939 -2.429 1.00 95.12 96 VAL A C 1
ATOM 780 O O . VAL A 1 96 ? -2.117 -2.132 -1.677 1.00 95.12 96 VAL A O 1
ATOM 783 N N . VAL A 1 97 ? -0.623 -2.918 -3.156 1.00 95.81 97 VAL A N 1
ATOM 784 C CA . VAL A 1 97 ? -1.127 -4.299 -3.158 1.00 95.81 97 VAL A CA 1
ATOM 785 C C . VAL A 1 97 ? -1.095 -4.893 -1.745 1.00 95.81 97 VAL A C 1
ATOM 787 O O . VAL A 1 97 ? -2.093 -5.439 -1.277 1.00 95.81 97 VAL A O 1
ATOM 790 N N . MET A 1 98 ? 0.015 -4.721 -1.025 1.00 93.38 98 MET A N 1
ATOM 791 C CA . MET A 1 98 ? 0.183 -5.198 0.350 1.00 93.38 98 MET A CA 1
ATOM 792 C C . MET A 1 98 ? -0.833 -4.585 1.320 1.00 93.38 98 MET A C 1
ATOM 794 O O . MET A 1 98 ? -1.402 -5.299 2.148 1.00 93.38 98 MET A O 1
ATOM 798 N N . ASN A 1 99 ? -1.089 -3.281 1.208 1.00 91.62 99 ASN A N 1
ATOM 799 C CA . ASN A 1 99 ? -2.072 -2.587 2.037 1.00 91.62 99 ASN A CA 1
ATOM 800 C C . ASN A 1 99 ? -3.487 -3.116 1.788 1.00 91.62 99 ASN A C 1
ATOM 802 O O . ASN A 1 99 ? -4.229 -3.350 2.742 1.00 91.62 99 ASN A O 1
ATOM 806 N N . LEU A 1 100 ? -3.844 -3.351 0.523 1.00 94.50 100 LEU A N 1
ATOM 807 C CA . LEU A 1 100 ? -5.143 -3.904 0.151 1.00 94.50 100 LEU A CA 1
ATOM 808 C C . LEU A 1 100 ? -5.329 -5.331 0.688 1.00 94.50 100 LEU A C 1
ATOM 810 O O . LEU A 1 100 ? -6.355 -5.625 1.302 1.00 94.50 100 LEU A O 1
ATOM 814 N N . ILE A 1 101 ? -4.330 -6.204 0.517 1.00 93.38 101 ILE A N 1
ATOM 815 C CA . ILE A 1 101 ? -4.366 -7.580 1.039 1.00 93.38 101 ILE A CA 1
ATOM 816 C C . ILE A 1 101 ? -4.532 -7.565 2.562 1.00 93.38 101 ILE A C 1
ATOM 818 O O . ILE A 1 101 ? -5.385 -8.269 3.109 1.00 93.38 101 ILE A O 1
ATOM 822 N N . ALA A 1 102 ? -3.757 -6.729 3.258 1.00 88.31 102 ALA A N 1
ATOM 823 C CA . ALA A 1 102 ? -3.840 -6.607 4.708 1.00 88.31 102 ALA A CA 1
ATOM 824 C C . ALA A 1 102 ? -5.214 -6.103 5.181 1.00 88.31 102 ALA A C 1
ATOM 826 O O . ALA A 1 102 ? -5.683 -6.548 6.233 1.00 88.31 102 ALA A O 1
ATOM 827 N N . ALA A 1 103 ? -5.863 -5.224 4.412 1.00 86.88 103 ALA A N 1
ATOM 828 C CA . ALA A 1 103 ? -7.196 -4.705 4.705 1.00 86.88 103 ALA A CA 1
ATOM 829 C C . ALA A 1 103 ? -8.285 -5.767 4.545 1.00 86.88 103 ALA A C 1
ATOM 831 O O . ALA A 1 103 ? -9.114 -5.963 5.431 1.00 86.88 103 ALA A O 1
ATOM 832 N N . LEU A 1 104 ? -8.291 -6.439 3.392 1.00 87.25 104 LEU A N 1
ATOM 833 C CA . LEU A 1 104 ? -9.347 -7.380 3.044 1.00 87.25 104 LEU A CA 1
ATOM 834 C C . LEU A 1 104 ? -9.185 -8.705 3.785 1.00 87.25 104 LEU A C 1
ATOM 836 O O . LEU A 1 104 ? -10.176 -9.396 4.005 1.00 87.25 104 LEU A O 1
ATOM 840 N N . GLY A 1 105 ? -7.949 -9.068 4.153 1.00 80.25 105 GLY A N 1
ATOM 841 C CA . GLY A 1 105 ? -7.628 -10.402 4.659 1.00 80.25 105 GLY A CA 1
ATOM 842 C C . GLY A 1 105 ? -8.000 -11.507 3.665 1.00 80.25 105 GLY A C 1
ATOM 843 O O . GLY A 1 105 ? -8.150 -12.658 4.066 1.00 80.25 105 GLY A O 1
ATOM 844 N N . ALA A 1 106 ? -8.198 -11.141 2.398 1.00 74.00 106 ALA A N 1
ATOM 845 C CA . ALA A 1 106 ? -8.683 -12.009 1.346 1.00 74.00 106 ALA A CA 1
ATOM 846 C C . ALA A 1 106 ? -7.505 -12.602 0.580 1.00 74.00 106 ALA A C 1
ATOM 848 O O . ALA A 1 106 ? -6.551 -11.899 0.248 1.00 74.00 106 ALA A O 1
ATOM 849 N N . ASP A 1 107 ? -7.626 -13.886 0.266 1.00 80.06 107 ASP A N 1
ATOM 850 C CA . ASP A 1 107 ? -6.698 -14.615 -0.599 1.00 80.06 107 ASP A CA 1
ATOM 851 C C . ASP A 1 107 ? -7.243 -14.748 -2.037 1.00 80.06 107 ASP A C 1
ATOM 853 O O . ASP A 1 107 ? -6.907 -15.667 -2.779 1.00 80.06 107 ASP A O 1
ATOM 857 N N . ASP A 1 108 ? -8.159 -13.847 -2.407 1.00 89.94 108 ASP A N 1
ATOM 858 C CA . ASP A 1 108 ? -8.854 -13.838 -3.693 1.00 89.94 108 ASP A CA 1
ATOM 859 C C . ASP A 1 108 ? -8.179 -12.847 -4.650 1.00 89.94 108 ASP A C 1
ATOM 861 O O . ASP A 1 108 ? -8.369 -11.630 -4.565 1.00 89.94 108 ASP A O 1
ATOM 865 N N . GLU A 1 109 ? -7.385 -13.375 -5.586 1.00 93.31 109 GLU A N 1
ATOM 866 C CA . GLU A 1 109 ? -6.721 -12.566 -6.612 1.00 93.31 109 GLU A CA 1
ATOM 867 C C . GLU A 1 109 ? -7.699 -11.745 -7.464 1.00 93.31 109 GLU A C 1
ATOM 869 O O . GLU A 1 109 ? -7.356 -10.643 -7.897 1.00 93.31 109 GLU A O 1
ATOM 874 N N . GLY A 1 110 ? -8.886 -12.283 -7.756 1.00 93.94 110 GLY A N 1
ATOM 875 C CA . GLY A 1 110 ? -9.880 -11.636 -8.608 1.00 93.94 110 GLY A CA 1
ATOM 876 C C . GLY A 1 110 ? -10.429 -10.381 -7.945 1.00 93.94 110 GLY A C 1
ATOM 877 O O . GLY A 1 110 ? -10.408 -9.306 -8.550 1.00 93.94 110 GLY A O 1
ATOM 878 N N . LEU A 1 111 ? -10.819 -10.510 -6.675 1.00 92.75 111 LEU A N 1
ATOM 879 C CA . LEU A 1 111 ? -11.283 -9.395 -5.854 1.00 92.75 111 LEU A CA 1
ATOM 880 C C . LEU A 1 111 ? -10.194 -8.326 -5.702 1.00 92.75 111 LEU A C 1
ATOM 882 O O . LEU A 1 111 ? -10.454 -7.141 -5.904 1.00 92.75 111 LEU A O 1
ATOM 886 N N . LEU A 1 112 ? -8.955 -8.730 -5.399 1.00 95.56 112 LEU A N 1
ATOM 887 C CA . LEU A 1 112 ? -7.833 -7.795 -5.266 1.00 95.56 112 LEU A CA 1
ATOM 888 C C . LEU A 1 112 ? -7.608 -6.997 -6.556 1.00 95.56 112 LEU A C 1
ATOM 890 O O . LEU A 1 112 ? -7.479 -5.774 -6.513 1.00 95.56 112 LEU A O 1
ATOM 894 N N . LYS A 1 113 ? -7.622 -7.666 -7.715 1.00 95.94 113 LYS A N 1
ATOM 895 C CA . LYS A 1 113 ? -7.474 -7.003 -9.019 1.00 95.94 113 LYS A CA 1
ATOM 896 C C . LYS A 1 113 ? -8.633 -6.045 -9.312 1.00 95.94 113 LYS A C 1
ATOM 898 O O . LYS A 1 113 ? -8.395 -5.003 -9.910 1.00 95.94 113 LYS A O 1
ATOM 903 N N . GLU A 1 114 ? -9.861 -6.343 -8.887 1.00 94.62 114 GLU A N 1
ATOM 904 C CA . GLU A 1 114 ? -11.001 -5.423 -9.032 1.00 94.62 114 GLU A CA 1
ATOM 905 C C . GLU A 1 114 ? -10.799 -4.120 -8.244 1.00 94.62 114 GLU A C 1
ATOM 907 O O . GLU A 1 114 ? -11.001 -3.030 -8.779 1.00 94.62 114 GLU A O 1
ATOM 912 N N . TYR A 1 115 ? -10.358 -4.210 -6.989 1.00 94.88 115 TYR A N 1
ATOM 913 C CA . TYR A 1 115 ? -10.015 -3.030 -6.189 1.00 94.88 115 TYR A CA 1
ATOM 914 C C . TYR A 1 115 ? -8.877 -2.221 -6.818 1.00 94.88 115 TYR A C 1
ATOM 916 O O . TYR A 1 115 ? -8.994 -1.005 -6.943 1.00 94.88 115 TYR A O 1
ATOM 924 N N . LEU A 1 116 ? -7.814 -2.888 -7.275 1.00 95.81 116 LEU A N 1
ATOM 925 C CA . LEU A 1 116 ? -6.669 -2.217 -7.894 1.00 95.81 116 LEU A CA 1
ATOM 926 C C . LEU A 1 116 ? -7.034 -1.522 -9.214 1.00 95.81 116 LEU A C 1
ATOM 928 O O . LEU A 1 116 ? -6.566 -0.414 -9.447 1.00 95.81 116 LEU A O 1
ATOM 932 N N . ARG A 1 117 ? -7.914 -2.108 -10.039 1.00 95.94 117 ARG A N 1
ATOM 933 C CA . ARG A 1 117 ? -8.423 -1.460 -11.265 1.00 95.94 117 ARG A CA 1
ATOM 934 C C . ARG A 1 117 ? -9.273 -0.227 -10.977 1.00 95.94 117 ARG A C 1
ATOM 936 O O . ARG A 1 117 ? -9.210 0.740 -11.725 1.00 95.94 117 ARG A O 1
ATOM 943 N N . ARG A 1 118 ? -10.079 -0.256 -9.910 1.00 93.94 118 ARG A N 1
ATOM 944 C CA . ARG A 1 118 ? -10.853 0.921 -9.481 1.00 93.94 118 ARG A CA 1
ATOM 945 C C . ARG A 1 118 ? -9.949 2.023 -8.936 1.00 93.94 118 ARG A C 1
ATOM 947 O O . ARG A 1 118 ? -10.233 3.192 -9.164 1.00 93.94 118 ARG A O 1
ATOM 954 N N . TYR A 1 119 ? -8.887 1.641 -8.229 1.00 93.25 119 TYR A N 1
ATOM 955 C CA . TYR A 1 119 ? -7.891 2.566 -7.694 1.00 93.25 119 TYR A CA 1
ATOM 956 C C . TYR A 1 119 ? -7.065 3.235 -8.803 1.00 93.25 119 TYR A C 1
ATOM 958 O O . TYR A 1 119 ? -6.889 4.449 -8.782 1.00 93.25 119 TYR A O 1
ATOM 966 N N . ASP A 1 120 ? -6.601 2.463 -9.789 1.00 95.69 120 ASP A N 1
ATOM 967 C CA . ASP A 1 120 ? -5.913 2.977 -10.973 1.00 95.69 120 ASP A CA 1
ATOM 968 C C . ASP A 1 120 ? -6.240 2.131 -12.221 1.00 95.69 120 ASP A C 1
ATOM 970 O O . ASP A 1 120 ? -5.675 1.047 -12.406 1.00 95.69 120 ASP A O 1
ATOM 974 N N . PRO A 1 121 ? -7.103 2.633 -13.125 1.00 96.88 121 PRO A N 1
ATOM 975 C CA . PRO A 1 121 ? -7.462 1.937 -14.361 1.00 96.88 121 PRO A CA 1
ATOM 976 C C . PRO A 1 121 ? -6.279 1.686 -15.307 1.00 96.88 121 PRO A C 1
ATOM 978 O O . PRO A 1 121 ? -6.321 0.758 -16.115 1.00 96.88 121 PRO A O 1
ATOM 981 N N . THR A 1 122 ? -5.198 2.470 -15.206 1.00 97.56 122 THR A N 1
ATOM 982 C CA . THR A 1 122 ? -3.996 2.335 -16.053 1.00 97.56 122 THR A CA 1
ATOM 983 C C . THR A 1 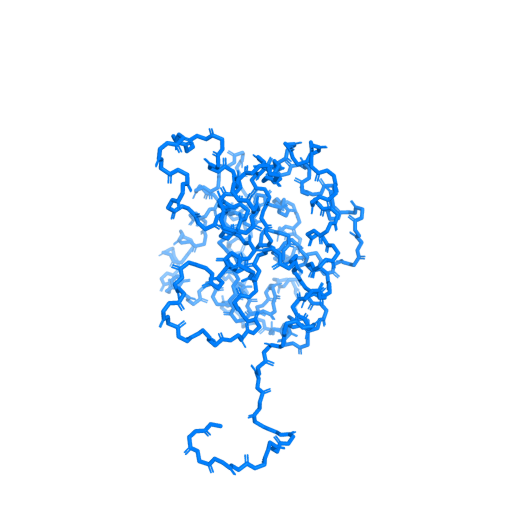122 ? -3.355 0.956 -15.909 1.00 97.56 122 THR A C 1
ATOM 985 O O . THR A 1 122 ? -2.725 0.451 -16.839 1.00 97.56 122 THR A O 1
ATOM 988 N N . VAL A 1 123 ? -3.562 0.301 -14.764 1.00 97.00 123 VAL A N 1
ATOM 989 C CA . VAL A 1 123 ? -3.034 -1.031 -14.470 1.00 97.00 123 VAL A CA 1
ATOM 990 C C . VAL A 1 123 ? -3.510 -2.110 -15.453 1.00 97.00 123 VAL A C 1
ATOM 992 O O . VAL A 1 123 ? -2.828 -3.120 -15.629 1.00 97.00 123 VAL A O 1
ATOM 995 N N . GLU A 1 124 ? -4.635 -1.898 -16.147 1.00 96.62 124 GLU A N 1
ATOM 996 C CA . GLU A 1 124 ? -5.133 -2.815 -17.182 1.00 96.62 124 GLU A CA 1
ATOM 997 C C . GLU A 1 124 ? -4.191 -2.941 -18.385 1.00 96.62 124 GLU A C 1
ATOM 999 O O . GLU A 1 124 ? -4.204 -3.964 -19.069 1.00 96.62 124 GLU A O 1
ATOM 1004 N N . GLN A 1 125 ? -3.327 -1.948 -18.610 1.00 97.69 125 GLN A N 1
ATOM 1005 C CA . GLN A 1 125 ? -2.294 -1.988 -19.649 1.00 97.69 125 GLN A CA 1
ATOM 1006 C C . GLN A 1 125 ? -1.119 -2.909 -19.274 1.00 97.69 125 GLN A C 1
ATOM 1008 O O . GLN A 1 125 ? -0.318 -3.264 -20.136 1.00 97.69 125 GLN A O 1
ATOM 1013 N N . TYR A 1 126 ? -1.024 -3.330 -18.005 1.00 97.19 126 TYR A N 1
ATOM 1014 C CA . TYR A 1 126 ? 0.087 -4.119 -17.459 1.00 97.19 126 TYR A CA 1
ATOM 1015 C C . TYR A 1 126 ? -0.397 -5.397 -16.738 1.00 97.19 126 TYR A C 1
ATOM 1017 O O . TYR A 1 126 ? -0.055 -5.620 -15.571 1.00 97.19 126 TYR A O 1
ATOM 1025 N N . PRO A 1 127 ? -1.182 -6.276 -17.395 1.00 96.00 127 PRO A N 1
ATOM 1026 C CA . PRO A 1 127 ? -1.860 -7.399 -16.735 1.00 96.00 127 PRO A CA 1
ATOM 1027 C C . PRO A 1 127 ? -0.901 -8.433 -16.122 1.00 96.00 127 PRO A C 1
ATOM 1029 O O . PRO A 1 127 ? -1.212 -9.032 -15.087 1.00 96.00 127 PRO A O 1
ATOM 1032 N N . GLU A 1 128 ? 0.269 -8.634 -16.734 1.00 95.31 128 GLU A N 1
ATOM 1033 C CA . GLU A 1 128 ? 1.306 -9.541 -16.231 1.00 95.31 128 GLU A CA 1
ATOM 1034 C C . GLU A 1 128 ? 1.976 -8.986 -14.970 1.00 95.31 128 GLU A C 1
ATOM 1036 O O . GLU A 1 128 ? 2.103 -9.702 -13.975 1.00 95.31 128 GLU A O 1
ATOM 1041 N N . VAL A 1 129 ? 2.331 -7.693 -14.973 1.00 95.62 129 VAL A N 1
ATOM 1042 C CA . VAL A 1 129 ? 2.912 -7.016 -13.802 1.00 95.62 129 VAL A CA 1
ATOM 1043 C C . VAL A 1 129 ? 1.909 -7.023 -12.656 1.00 95.62 129 VAL A C 1
ATOM 1045 O O . VAL A 1 129 ? 2.254 -7.443 -11.557 1.00 95.62 129 VAL A O 1
ATOM 1048 N N . LEU A 1 130 ? 0.648 -6.666 -12.917 1.00 96.62 130 LEU A N 1
ATOM 1049 C CA . LEU A 1 130 ? -0.418 -6.712 -11.916 1.00 96.62 130 LEU A CA 1
ATOM 1050 C C . LEU A 1 130 ? -0.579 -8.106 -11.304 1.00 96.62 130 LEU A C 1
ATOM 1052 O O . LEU A 1 130 ? -0.645 -8.247 -10.085 1.00 96.62 130 LEU A O 1
ATOM 1056 N N . THR A 1 131 ? -0.646 -9.144 -12.141 1.00 96.12 131 THR A N 1
ATOM 1057 C CA . THR A 1 131 ? -0.788 -10.526 -11.661 1.00 96.12 131 THR A CA 1
ATOM 1058 C C . THR A 1 131 ? 0.406 -10.936 -10.808 1.00 96.12 131 THR A C 1
ATOM 1060 O O . THR A 1 131 ? 0.210 -11.469 -9.718 1.00 96.12 131 THR A O 1
ATOM 1063 N N . SER A 1 132 ? 1.621 -10.607 -11.247 1.00 95.69 132 SER A N 1
ATOM 1064 C CA . SER A 1 132 ? 2.848 -10.860 -10.492 1.00 95.69 132 SER A CA 1
ATOM 1065 C C . SER A 1 132 ? 2.849 -10.139 -9.140 1.00 95.69 132 SER A C 1
ATOM 1067 O O . SER A 1 132 ? 3.107 -10.773 -8.119 1.00 95.69 132 SER A O 1
ATOM 1069 N N . LEU A 1 133 ? 2.497 -8.846 -9.098 1.00 96.75 133 LEU A N 1
ATOM 1070 C CA . LEU A 1 133 ? 2.426 -8.069 -7.856 1.00 96.75 133 LEU A CA 1
ATOM 1071 C C . LEU A 1 133 ? 1.413 -8.663 -6.873 1.00 96.75 133 LEU A C 1
ATOM 1073 O O . LEU A 1 133 ? 1.738 -8.824 -5.700 1.00 96.75 133 LEU A O 1
ATOM 1077 N N . VAL A 1 134 ? 0.216 -9.028 -7.344 1.00 96.81 134 VAL A N 1
ATOM 1078 C CA . VAL A 1 134 ? -0.829 -9.630 -6.501 1.00 96.81 134 VAL A CA 1
ATOM 1079 C C . VAL A 1 134 ? -0.381 -10.980 -5.947 1.00 96.81 134 VAL A C 1
ATOM 1081 O O . VAL A 1 134 ? -0.443 -11.186 -4.739 1.00 96.81 134 VAL A O 1
ATOM 1084 N N . GLN A 1 135 ? 0.123 -11.881 -6.792 1.00 95.94 135 GLN A N 1
ATOM 1085 C CA . GLN A 1 135 ? 0.558 -13.215 -6.365 1.00 95.94 135 GLN A CA 1
ATOM 1086 C C . GLN A 1 135 ? 1.696 -13.151 -5.351 1.00 95.94 135 GLN A C 1
ATOM 1088 O O . GLN A 1 135 ? 1.644 -13.778 -4.294 1.00 95.94 135 GLN A O 1
ATOM 1093 N N . LYS A 1 136 ? 2.710 -12.343 -5.649 1.00 95.88 136 LYS A N 1
ATOM 1094 C CA . LYS A 1 136 ? 3.867 -12.159 -4.779 1.00 95.88 136 LYS A CA 1
ATOM 1095 C C . LYS A 1 136 ? 3.504 -11.433 -3.484 1.00 95.88 136 LYS A C 1
ATOM 1097 O O . LYS A 1 136 ? 4.002 -11.797 -2.421 1.00 95.88 136 LYS A O 1
ATOM 1102 N N . GLY A 1 137 ? 2.598 -10.458 -3.556 1.00 95.50 137 GLY A N 1
ATOM 1103 C CA . GLY A 1 137 ? 2.043 -9.769 -2.394 1.00 95.50 137 GLY A CA 1
ATOM 1104 C C . GLY A 1 137 ? 1.269 -10.716 -1.480 1.00 95.50 137 GLY A C 1
ATOM 1105 O O . GLY A 1 137 ? 1.453 -10.677 -0.267 1.00 95.50 137 GLY A O 1
ATOM 1106 N N . LEU A 1 138 ? 0.467 -11.626 -2.043 1.00 94.94 138 LEU A N 1
ATOM 1107 C CA . LEU A 1 138 ? -0.237 -12.660 -1.278 1.00 94.94 138 LEU A CA 1
ATOM 1108 C C . LEU A 1 138 ? 0.748 -13.595 -0.573 1.00 94.94 138 LEU A C 1
ATOM 1110 O O . LEU A 1 138 ? 0.620 -13.816 0.631 1.00 94.94 138 LEU A O 1
ATOM 1114 N N . THR A 1 139 ? 1.771 -14.086 -1.277 1.00 93.88 139 THR A N 1
ATOM 1115 C CA . THR A 1 139 ? 2.826 -14.918 -0.677 1.00 93.88 139 THR A CA 1
ATOM 1116 C C . THR A 1 139 ? 3.545 -14.178 0.454 1.00 93.88 139 THR A C 1
ATOM 1118 O O . THR A 1 139 ? 3.661 -14.702 1.564 1.00 93.88 139 THR A O 1
ATOM 1121 N N . TYR A 1 140 ? 3.946 -12.921 0.230 1.00 93.00 140 TYR A N 1
ATOM 1122 C CA . TYR A 1 140 ? 4.607 -12.103 1.252 1.00 93.00 140 TYR A CA 1
ATOM 1123 C C . TYR A 1 140 ? 3.696 -11.861 2.455 1.00 93.00 140 TYR A C 1
ATOM 1125 O O . TYR A 1 140 ? 4.127 -11.985 3.601 1.00 93.00 140 TYR A O 1
ATOM 1133 N N . TYR A 1 141 ? 2.419 -11.563 2.219 1.00 91.31 141 TYR A N 1
ATOM 1134 C CA . TYR A 1 141 ? 1.447 -11.384 3.285 1.00 91.31 141 TYR A CA 1
ATOM 1135 C C . TYR A 1 141 ? 1.290 -12.653 4.126 1.00 91.31 141 TYR A C 1
ATOM 1137 O O . TYR A 1 141 ? 1.398 -12.571 5.349 1.00 91.31 141 TYR A O 1
ATOM 1145 N N . ARG A 1 142 ? 1.089 -13.821 3.500 1.00 91.38 142 ARG A N 1
ATOM 1146 C CA . ARG A 1 142 ? 0.893 -15.095 4.213 1.00 91.38 142 ARG A CA 1
ATOM 1147 C C . ARG A 1 142 ? 2.089 -15.467 5.088 1.00 91.38 142 ARG A C 1
ATOM 1149 O O . ARG A 1 142 ? 1.888 -15.960 6.194 1.00 91.38 142 ARG A O 1
ATOM 1156 N N . GLU A 1 143 ? 3.310 -15.227 4.619 1.00 91.00 143 GLU A N 1
ATOM 1157 C CA . GLU A 1 143 ? 4.514 -15.704 5.308 1.00 91.00 143 GLU A CA 1
ATOM 1158 C C . GLU A 1 143 ? 5.164 -14.672 6.230 1.00 91.00 143 GLU A C 1
ATOM 1160 O O . GLU A 1 143 ? 5.702 -15.038 7.273 1.00 91.00 143 GLU A O 1
ATOM 1165 N N . GLN A 1 144 ? 5.124 -13.387 5.868 1.00 88.94 144 GLN A N 1
ATOM 1166 C CA . GLN A 1 144 ? 5.875 -12.341 6.571 1.00 88.94 144 GLN A CA 1
ATOM 1167 C C . GLN A 1 144 ? 4.989 -11.405 7.397 1.00 88.94 144 GLN A C 1
ATOM 1169 O O . GLN A 1 144 ? 5.477 -10.790 8.344 1.00 88.94 144 GLN A O 1
ATOM 1174 N N . VAL A 1 145 ? 3.695 -11.285 7.073 1.00 89.12 145 VAL A N 1
ATOM 1175 C CA . VAL A 1 145 ? 2.788 -10.328 7.734 1.00 89.12 145 VAL A CA 1
ATOM 1176 C C . VAL A 1 145 ? 1.766 -11.033 8.618 1.00 89.12 145 VAL A C 1
ATOM 1178 O O . VAL A 1 145 ? 1.657 -10.728 9.805 1.00 89.12 145 VAL A O 1
ATOM 1181 N N . LEU A 1 146 ? 1.027 -11.987 8.054 1.00 90.25 146 LEU A N 1
ATOM 1182 C CA . LEU A 1 146 ? -0.075 -12.678 8.714 1.00 90.25 146 LEU A CA 1
ATOM 1183 C C . LEU A 1 146 ? 0.330 -13.356 10.037 1.00 90.25 146 LEU A C 1
ATOM 1185 O O . LEU A 1 146 ? -0.423 -13.197 10.998 1.00 90.25 146 LEU A O 1
ATOM 1189 N N . PRO A 1 147 ? 1.500 -14.022 10.171 1.00 91.50 147 PRO A N 1
ATOM 1190 C CA . PRO A 1 147 ? 1.881 -14.669 11.430 1.00 91.50 147 PRO A CA 1
ATOM 1191 C C . PRO A 1 147 ? 2.086 -13.694 12.598 1.00 91.50 147 PRO A C 1
ATOM 1193 O O . PRO A 1 147 ? 1.977 -14.091 13.755 1.00 91.50 147 PRO A O 1
ATOM 1196 N N . GLY A 1 148 ? 2.400 -12.428 12.306 1.00 88.69 148 GLY A N 1
ATOM 1197 C CA . GLY A 1 148 ? 2.570 -11.374 13.308 1.00 88.69 148 GLY A CA 1
ATOM 1198 C C . GLY A 1 148 ? 1.305 -10.558 13.577 1.00 88.69 148 GLY A C 1
ATOM 1199 O O . GLY A 1 148 ? 1.320 -9.707 14.464 1.00 88.69 148 GLY A O 1
ATOM 1200 N N . LYS A 1 149 ? 0.223 -10.784 12.823 1.00 89.88 149 LYS A N 1
ATOM 1201 C CA . LYS A 1 149 ? -0.999 -9.980 12.902 1.00 89.88 149 LYS A CA 1
ATOM 1202 C C . LYS A 1 149 ? -1.756 -10.297 14.191 1.00 89.88 149 LYS A C 1
ATOM 1204 O O . LYS A 1 149 ? -2.197 -11.425 14.398 1.00 89.88 149 LYS A O 1
ATOM 1209 N N . GLN A 1 150 ? -1.922 -9.302 15.056 1.00 91.38 150 GLN A N 1
ATOM 1210 C CA . GLN A 1 150 ? -2.597 -9.439 16.346 1.00 91.38 150 GLN A CA 1
ATOM 1211 C C . GLN A 1 150 ? -3.614 -8.322 16.520 1.00 91.38 150 GLN A C 1
ATOM 1213 O O . GLN A 1 150 ? -3.254 -7.154 16.632 1.00 91.38 150 GLN A O 1
ATOM 1218 N N . PHE A 1 151 ? -4.894 -8.687 16.560 1.00 92.94 151 PHE A N 1
ATOM 1219 C CA . PHE A 1 151 ? -5.970 -7.737 16.814 1.00 92.94 151 PHE A CA 1
ATOM 1220 C C . PHE A 1 151 ? -6.149 -7.552 18.312 1.00 92.94 151 PHE A C 1
ATOM 1222 O O . PHE A 1 151 ? -6.542 -8.482 19.018 1.00 92.94 151 PHE A O 1
ATOM 1229 N N . ARG A 1 152 ? -5.892 -6.337 18.787 1.00 94.31 152 ARG A N 1
ATOM 1230 C CA . ARG A 1 152 ? -6.106 -5.979 20.186 1.00 94.31 152 ARG A CA 1
ATOM 1231 C C . ARG A 1 152 ? -7.563 -5.576 20.422 1.00 94.31 152 ARG A C 1
ATOM 1233 O O . ARG A 1 152 ? -8.185 -4.939 19.573 1.00 94.31 152 ARG A O 1
ATOM 1240 N N . THR A 1 153 ? -8.099 -5.915 21.591 1.00 94.81 153 THR A N 1
ATOM 1241 C CA . THR A 1 153 ? -9.388 -5.383 22.054 1.00 94.81 153 THR A CA 1
ATOM 1242 C C . THR A 1 153 ? -9.220 -3.904 22.432 1.00 94.81 153 THR A C 1
ATOM 1244 O O . THR A 1 153 ? -8.299 -3.596 23.197 1.00 94.81 153 THR A O 1
ATOM 1247 N N . PRO A 1 154 ? -10.056 -2.984 21.916 1.00 96.62 154 PRO A N 1
ATOM 1248 C CA . PRO A 1 154 ? -9.964 -1.570 22.271 1.00 96.62 154 PRO A CA 1
ATOM 1249 C C . PRO A 1 154 ? -10.387 -1.336 23.725 1.00 96.62 154 PRO A C 1
ATOM 1251 O O . PRO A 1 154 ? -11.308 -1.993 24.219 1.00 96.62 154 PRO A O 1
ATOM 1254 N N . SER A 1 155 ? -9.752 -0.373 24.397 1.00 96.19 155 SER A N 1
ATOM 1255 C CA . SER A 1 155 ? -10.278 0.1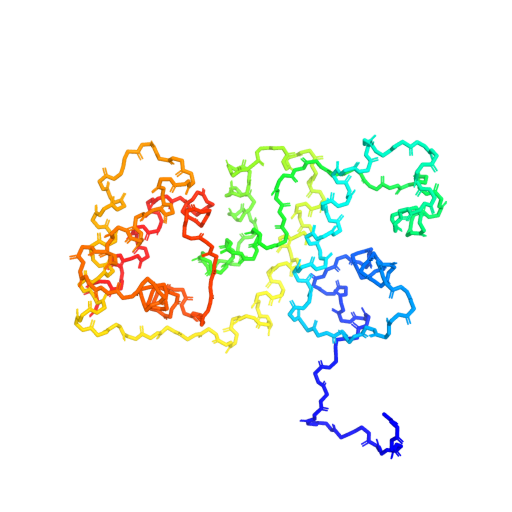81 25.652 1.00 96.19 155 SER A CA 1
ATOM 1256 C C . SER A 1 155 ? -11.564 0.989 25.413 1.00 96.19 155 SER A C 1
ATOM 1258 O O . SER A 1 155 ? -11.947 1.243 24.269 1.00 96.19 155 SER A O 1
ATOM 1260 N N . GLU A 1 156 ? -12.237 1.417 26.484 1.00 94.94 156 GLU A N 1
ATOM 1261 C CA . GLU A 1 156 ? -13.399 2.316 26.377 1.00 94.94 156 GLU A CA 1
ATOM 1262 C C . GLU A 1 156 ? -13.034 3.638 25.682 1.00 94.94 156 GLU A C 1
ATOM 1264 O O . GLU A 1 156 ? -13.731 4.054 24.755 1.00 94.94 156 GLU A O 1
ATOM 1269 N N . ASP A 1 157 ? -11.895 4.234 26.045 1.00 94.81 157 ASP A N 1
ATOM 1270 C CA . ASP A 1 157 ? -11.401 5.469 25.426 1.00 94.81 157 ASP A CA 1
ATOM 1271 C C . ASP A 1 157 ? -11.100 5.274 23.934 1.00 94.81 157 ASP A C 1
ATOM 1273 O O . ASP A 1 157 ? -11.507 6.072 23.091 1.00 94.81 157 ASP A O 1
ATOM 1277 N N . GLU A 1 158 ? -10.432 4.179 23.569 1.00 96.62 158 GLU A N 1
ATOM 1278 C CA . GLU A 1 158 ? -10.112 3.892 22.167 1.00 96.62 158 GLU A CA 1
ATOM 1279 C C . GLU A 1 158 ? -11.356 3.584 21.343 1.00 96.62 158 GLU A C 1
ATOM 1281 O O . GLU A 1 158 ? -11.438 3.970 20.177 1.00 96.62 158 GLU A O 1
ATOM 1286 N N . ARG A 1 159 ? -12.342 2.914 21.942 1.00 96.69 159 ARG A N 1
ATOM 1287 C CA . ARG A 1 159 ? -13.639 2.670 21.314 1.00 96.69 159 ARG A CA 1
ATOM 1288 C C . ARG A 1 159 ? -14.348 3.984 21.008 1.00 96.69 159 ARG A C 1
ATOM 1290 O O . ARG A 1 159 ? -14.872 4.131 19.906 1.00 96.69 159 ARG A O 1
ATOM 1297 N N . ALA A 1 160 ? -14.327 4.940 21.938 1.00 95.88 160 ALA A N 1
ATOM 1298 C CA . ALA A 1 160 ? -14.885 6.270 21.719 1.00 95.88 160 ALA A CA 1
ATOM 1299 C C . ALA A 1 160 ? -14.135 7.025 20.604 1.00 95.88 160 ALA A C 1
ATOM 1301 O O . ALA A 1 160 ? -14.771 7.566 19.698 1.00 95.88 160 ALA A O 1
ATOM 1302 N N . LEU A 1 161 ? -12.796 6.993 20.605 1.00 97.06 161 LEU A N 1
ATOM 1303 C CA . LEU A 1 161 ? -11.965 7.621 19.567 1.00 97.06 161 LEU A CA 1
ATOM 1304 C C . LEU A 1 161 ? -12.233 7.040 18.172 1.00 97.06 161 LEU A C 1
ATOM 1306 O O . LEU A 1 161 ? -12.497 7.780 17.224 1.00 97.06 161 LEU A O 1
ATOM 1310 N N . LEU A 1 162 ? -12.203 5.712 18.039 1.00 98.00 162 LEU A N 1
ATOM 1311 C CA . LEU A 1 162 ? -12.480 5.025 16.775 1.00 98.00 162 LEU A CA 1
ATOM 1312 C C . LEU A 1 162 ? -13.939 5.213 16.338 1.00 98.00 162 LEU A C 1
ATOM 1314 O O . LEU A 1 162 ? -14.208 5.317 15.141 1.00 98.00 162 LEU A O 1
ATOM 1318 N N . GLY A 1 163 ? -14.866 5.314 17.294 1.00 97.75 163 GLY A N 1
ATOM 1319 C CA . GLY A 1 163 ? -16.253 5.701 17.055 1.00 97.75 163 GLY A CA 1
ATOM 1320 C C . GLY A 1 163 ? -16.347 7.083 16.415 1.00 97.75 163 GLY A C 1
ATOM 1321 O O . GLY A 1 163 ? -16.989 7.231 15.377 1.00 97.75 163 GLY A O 1
ATOM 1322 N N . ARG A 1 164 ? -15.617 8.071 16.943 1.00 97.94 164 ARG A N 1
ATOM 1323 C CA . ARG A 1 164 ? -15.601 9.423 16.374 1.00 97.94 164 ARG A CA 1
ATOM 1324 C C . ARG A 1 164 ? -14.982 9.470 14.976 1.00 97.94 164 ARG A C 1
ATOM 1326 O O . ARG A 1 164 ? -15.534 10.124 14.092 1.00 97.94 164 ARG A O 1
ATOM 1333 N N . VAL A 1 165 ? -13.903 8.717 14.736 1.00 98.25 165 VAL A N 1
ATOM 1334 C CA . VAL A 1 165 ? -13.340 8.541 13.382 1.00 98.25 165 VAL A CA 1
ATOM 1335 C C . VAL A 1 165 ? -14.384 7.940 12.439 1.00 98.25 165 VAL A C 1
ATOM 1337 O O . VAL A 1 165 ? -14.547 8.419 11.319 1.00 98.25 165 VAL A O 1
ATOM 1340 N N . CYS A 1 166 ? -15.123 6.921 12.888 1.00 98.19 166 CYS A N 1
ATOM 1341 C CA . CYS A 1 166 ? -16.186 6.298 12.104 1.00 98.19 166 CYS A CA 1
ATOM 1342 C C . CYS A 1 166 ? -17.312 7.284 11.764 1.00 98.19 166 CYS A C 1
ATOM 1344 O O . CYS A 1 166 ? -17.802 7.277 10.638 1.00 98.19 166 CYS A O 1
ATOM 1346 N N . GLU A 1 167 ? -17.729 8.127 12.708 1.00 97.62 167 GLU A N 1
ATOM 1347 C CA . GLU A 1 167 ? -18.769 9.138 12.495 1.00 97.62 167 GLU A CA 1
ATOM 1348 C C . GLU A 1 167 ? -18.329 10.209 11.496 1.00 97.62 167 GLU A C 1
ATOM 1350 O O . GLU A 1 167 ? -19.061 10.507 10.553 1.00 97.62 167 GLU A O 1
ATOM 1355 N N . MET A 1 168 ? -17.121 10.754 11.662 1.00 97.56 168 MET A N 1
ATOM 1356 C CA . MET A 1 168 ? -16.579 11.762 10.749 1.00 97.56 168 MET A CA 1
ATOM 1357 C C . MET A 1 168 ? -16.359 11.200 9.345 1.00 97.56 168 MET A C 1
ATOM 1359 O O . MET A 1 168 ? -16.723 11.848 8.367 1.00 97.56 168 MET A O 1
ATOM 1363 N N . LEU A 1 169 ? -15.837 9.974 9.233 1.00 97.88 169 LEU A N 1
ATOM 1364 C CA . LEU A 1 169 ? -15.712 9.303 7.942 1.00 97.88 169 LEU A CA 1
ATOM 1365 C C . LEU A 1 169 ? -17.084 9.035 7.318 1.00 97.88 169 LEU A C 1
ATOM 1367 O O . LEU A 1 169 ? -17.250 9.216 6.118 1.00 97.88 169 LEU A O 1
ATOM 1371 N N . ALA A 1 170 ? -18.091 8.635 8.097 1.00 97.19 170 ALA A N 1
ATOM 1372 C CA . ALA A 1 170 ? -19.441 8.424 7.577 1.00 97.19 170 ALA A CA 1
ATOM 1373 C C . ALA A 1 170 ? -20.056 9.727 7.045 1.00 97.19 170 ALA A C 1
ATOM 1375 O O . ALA A 1 170 ? -20.672 9.702 5.979 1.00 97.19 170 ALA A O 1
ATOM 1376 N N . ALA A 1 171 ? -19.833 10.842 7.741 1.00 96.12 171 ALA A N 1
ATOM 1377 C CA . ALA A 1 171 ? -20.330 12.163 7.370 1.00 96.12 171 ALA A CA 1
ATOM 1378 C C . ALA A 1 171 ? -19.548 12.833 6.227 1.00 96.12 171 ALA A C 1
ATOM 1380 O O . ALA A 1 171 ? -20.050 13.794 5.650 1.00 96.12 171 ALA A O 1
ATOM 1381 N N . SER A 1 172 ? -18.342 12.358 5.893 1.00 93.56 172 SER A N 1
ATOM 1382 C CA . SER A 1 172 ? -17.565 12.928 4.789 1.00 93.56 172 SER A CA 1
ATOM 1383 C C . SER A 1 172 ? -18.286 12.721 3.453 1.00 93.56 172 SER A C 1
ATOM 1385 O O . SER A 1 172 ? -18.790 11.634 3.179 1.00 93.56 172 SER A O 1
ATOM 1387 N N . GLU A 1 173 ? -18.321 13.724 2.588 1.00 89.12 173 GLU A N 1
ATOM 1388 C CA . GLU A 1 173 ? -18.832 13.548 1.223 1.00 89.12 173 GLU A CA 1
ATO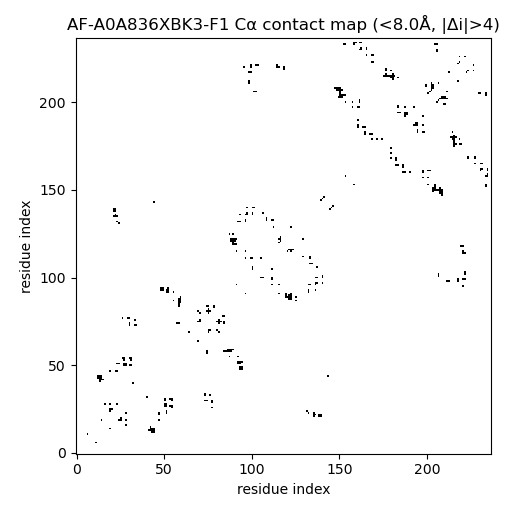M 1389 C C . GLU A 1 173 ? -17.728 12.983 0.310 1.00 89.12 173 GLU A C 1
ATOM 1391 O O . GLU A 1 173 ? -16.827 12.282 0.790 1.00 89.12 173 GLU A O 1
ATOM 1396 N N . GLU A 1 174 ? -17.800 13.249 -0.997 1.00 82.81 174 GLU A N 1
ATOM 1397 C CA . GLU A 1 174 ? -16.686 13.016 -1.916 1.00 82.81 174 GLU A CA 1
ATOM 1398 C C . GLU A 1 174 ? -15.464 13.792 -1.412 1.00 82.81 174 GLU A C 1
ATOM 1400 O O . GLU A 1 174 ? -15.402 15.018 -1.486 1.00 82.81 174 GLU A O 1
ATOM 1405 N N . ALA A 1 175 ? -14.524 13.054 -0.826 1.00 87.62 175 ALA A N 1
ATOM 1406 C CA . ALA A 1 175 ? -13.345 13.589 -0.177 1.00 87.62 175 ALA A CA 1
ATOM 1407 C C . ALA A 1 175 ? -12.103 13.049 -0.879 1.00 87.62 175 ALA A C 1
ATOM 1409 O O . ALA A 1 175 ? -11.993 11.846 -1.127 1.00 87.62 175 ALA A O 1
ATOM 1410 N N . ASP A 1 176 ? -11.166 13.939 -1.181 1.00 93.25 176 ASP A N 1
ATOM 1411 C CA . ASP A 1 176 ? -9.864 13.541 -1.688 1.00 93.25 176 ASP A CA 1
ATOM 1412 C C . ASP A 1 176 ? -9.014 12.868 -0.594 1.00 93.25 176 ASP A C 1
ATOM 1414 O O . ASP A 1 176 ? -9.343 12.858 0.599 1.00 93.25 176 ASP A O 1
ATOM 1418 N N . GLU A 1 177 ? -7.880 12.298 -1.001 1.00 93.31 177 GLU A N 1
ATOM 1419 C CA . GLU A 1 177 ? -6.956 11.623 -0.089 1.00 93.31 177 GLU A CA 1
ATOM 1420 C C . GLU A 1 177 ? -6.539 12.511 1.097 1.00 93.31 177 GLU A C 1
ATOM 1422 O O . GLU A 1 177 ? -6.402 12.021 2.220 1.00 93.31 177 GLU A O 1
ATOM 1427 N N . SER A 1 178 ? -6.340 13.812 0.871 1.00 95.62 178 SER A N 1
ATOM 1428 C CA . SER A 1 178 ? -5.873 14.754 1.890 1.00 95.62 178 SER A CA 1
ATOM 1429 C C . SER A 1 178 ? -6.955 15.075 2.920 1.00 95.62 178 SER A C 1
ATOM 1431 O O . SER A 1 178 ? -6.669 15.098 4.120 1.00 95.62 178 SER A O 1
ATOM 1433 N N . GLN A 1 179 ? -8.199 15.232 2.465 1.00 96.38 179 GLN A N 1
ATOM 1434 C CA . GLN A 1 179 ? -9.375 15.438 3.303 1.00 96.38 179 GLN A CA 1
ATOM 1435 C C . GLN A 1 179 ? -9.667 14.188 4.137 1.00 96.38 179 GLN A C 1
ATOM 1437 O O . GLN A 1 179 ? -9.878 14.276 5.343 1.00 96.38 179 GLN A O 1
ATOM 1442 N N . LEU A 1 180 ? -9.586 12.998 3.535 1.00 97.19 180 LEU A N 1
ATOM 1443 C CA . LEU A 1 180 ? -9.717 11.740 4.272 1.00 97.19 180 LEU A CA 1
ATOM 1444 C C . LEU A 1 180 ? -8.595 11.577 5.303 1.00 97.19 180 LEU A C 1
ATOM 1446 O O . LEU A 1 180 ? -8.838 11.162 6.436 1.00 97.19 180 LEU A O 1
ATOM 1450 N N . GLN A 1 181 ? -7.363 11.936 4.936 1.00 97.38 181 GLN A N 1
ATOM 1451 C CA . GLN A 1 181 ? -6.213 11.872 5.831 1.00 97.38 181 GLN A CA 1
ATOM 1452 C C . GLN A 1 181 ? -6.334 12.826 7.027 1.00 97.38 181 GLN A C 1
ATOM 1454 O O . GLN A 1 181 ? -5.716 12.535 8.053 1.00 97.38 181 GLN A O 1
ATOM 1459 N N . SER A 1 182 ? -7.083 13.933 6.928 1.00 97.50 182 SER A N 1
ATOM 1460 C CA . SER A 1 182 ? -7.249 14.885 8.035 1.00 97.50 182 SER A CA 1
ATOM 1461 C C . SER A 1 182 ? -8.142 14.343 9.149 1.00 97.50 182 SER A C 1
ATOM 1463 O O . SER A 1 182 ? -7.888 14.656 10.308 1.00 97.50 182 SER A O 1
ATOM 1465 N N . ILE A 1 183 ? -9.103 13.464 8.833 1.00 98.19 183 ILE A N 1
ATOM 1466 C CA . ILE A 1 183 ? -10.110 12.968 9.786 1.00 98.19 183 ILE A CA 1
ATOM 1467 C C . ILE A 1 183 ? -9.483 12.465 11.101 1.00 98.19 183 ILE A C 1
ATOM 1469 O O . ILE A 1 183 ? -9.851 12.979 12.157 1.00 98.19 183 ILE A O 1
ATOM 1473 N N . PRO A 1 184 ? -8.507 11.532 11.107 1.00 97.69 184 PRO A N 1
ATOM 1474 C CA . PRO A 1 184 ? -7.889 11.080 12.354 1.00 97.69 184 PRO A CA 1
ATOM 1475 C C . PRO A 1 184 ? -7.161 12.197 13.117 1.00 97.69 184 PRO A C 1
ATOM 1477 O O . PRO A 1 184 ? -7.135 12.186 14.344 1.00 97.69 184 PRO A O 1
ATOM 1480 N N . PHE A 1 185 ? -6.571 13.173 12.418 1.00 98.00 185 PHE A N 1
ATOM 1481 C CA . PHE A 1 185 ? -5.911 14.312 13.065 1.00 98.00 185 PHE A CA 1
ATOM 1482 C C . PHE A 1 185 ? -6.912 15.283 13.687 1.00 98.00 185 PHE A C 1
ATOM 1484 O O . PHE A 1 185 ? -6.635 15.848 14.744 1.00 98.00 185 PHE A O 1
ATOM 1491 N N . ASP A 1 186 ? -8.055 15.484 13.040 1.00 97.81 186 ASP A N 1
ATOM 1492 C CA . ASP A 1 186 ? -9.112 16.353 13.537 1.00 97.81 186 ASP A CA 1
ATOM 1493 C C . ASP A 1 186 ? -9.762 15.743 14.782 1.00 97.81 186 ASP A C 1
ATOM 1495 O O . ASP A 1 186 ? -9.859 16.432 15.796 1.00 97.81 186 ASP A O 1
ATOM 1499 N N . VAL A 1 187 ? -10.044 14.432 14.776 1.00 97.94 187 VAL A N 1
ATOM 1500 C CA . VAL A 1 187 ? -10.490 13.705 15.980 1.00 97.94 187 VAL A CA 1
ATOM 1501 C C . VAL A 1 187 ? -9.476 13.842 17.111 1.00 97.94 187 VAL A C 1
ATOM 1503 O O . VAL A 1 187 ? -9.847 14.229 18.213 1.00 97.94 187 VAL A O 1
ATOM 1506 N N . ALA A 1 188 ? -8.194 13.576 16.840 1.00 97.50 188 ALA A N 1
ATOM 1507 C CA . ALA A 1 188 ? -7.136 13.691 17.842 1.00 97.50 188 ALA A CA 1
ATOM 1508 C C . ALA A 1 188 ? -7.099 15.094 18.479 1.00 97.50 188 ALA A C 1
ATOM 1510 O O . AL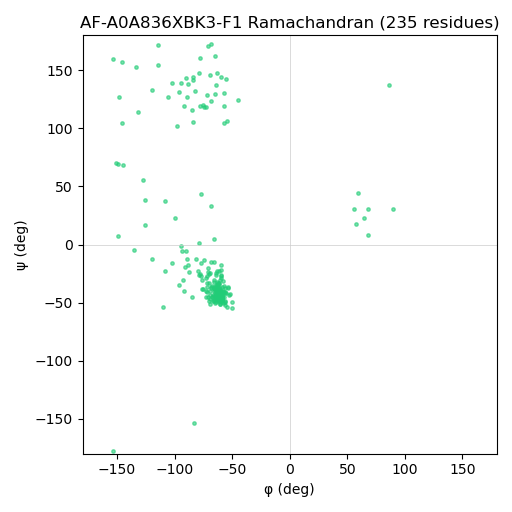A A 1 188 ? -6.987 15.232 19.697 1.00 97.50 188 ALA A O 1
ATOM 1511 N N . ARG A 1 189 ? -7.265 16.146 17.665 1.00 97.69 189 ARG A N 1
ATOM 1512 C CA . ARG A 1 189 ? -7.328 17.534 18.138 1.00 97.69 189 ARG A CA 1
ATOM 1513 C C . ARG A 1 189 ? -8.570 17.805 18.989 1.00 97.69 189 ARG A C 1
ATOM 1515 O O . ARG A 1 189 ? -8.446 18.445 20.029 1.00 97.69 189 ARG A O 1
ATOM 1522 N N . GLU A 1 190 ? -9.741 17.339 18.558 1.00 96.44 190 GLU A N 1
ATOM 1523 C CA . GLU A 1 190 ? -11.017 17.524 19.266 1.00 96.44 190 GLU A CA 1
ATOM 1524 C C . GLU A 1 190 ? -11.028 16.838 20.638 1.00 96.44 190 GLU A C 1
ATOM 1526 O O . GLU A 1 190 ? -11.580 17.379 21.594 1.00 96.44 190 GLU A O 1
ATOM 1531 N N . THR A 1 191 ? -10.390 15.672 20.753 1.00 94.69 191 THR A N 1
ATOM 1532 C CA . THR A 1 191 ? -10.362 14.876 21.989 1.00 94.69 191 THR A CA 1
ATOM 1533 C C . THR A 1 191 ? -9.138 15.138 22.864 1.00 94.69 191 THR A C 1
ATOM 1535 O O . THR A 1 191 ? -9.010 14.537 23.929 1.00 94.69 191 THR A O 1
ATOM 1538 N N . GLY A 1 192 ? -8.218 16.007 22.430 1.00 95.31 192 GLY A N 1
ATOM 1539 C CA . GLY A 1 192 ? -6.949 16.249 23.122 1.00 95.31 192 GLY A CA 1
ATOM 1540 C C . GLY A 1 192 ? -6.025 15.025 23.153 1.00 95.31 192 GLY A C 1
ATOM 1541 O O . GLY A 1 192 ? -5.179 14.913 24.038 1.00 95.31 192 GLY A O 1
ATOM 1542 N N . THR A 1 193 ? -6.202 14.086 22.222 1.00 96.44 193 THR A N 1
ATOM 1543 C CA . THR A 1 193 ? -5.379 12.880 22.087 1.00 96.44 193 THR A CA 1
ATOM 1544 C C . THR A 1 193 ? -4.196 13.155 21.163 1.00 96.44 193 THR A C 1
ATOM 1546 O O . THR A 1 193 ? -4.325 13.837 20.150 1.00 96.44 193 THR A O 1
ATOM 1549 N N . GLU A 1 194 ? -3.032 12.585 21.460 1.00 97.31 194 GLU A N 1
ATOM 1550 C CA . GLU A 1 194 ? -1.896 12.646 20.542 1.00 97.31 194 GLU A CA 1
ATOM 1551 C C . GLU A 1 194 ? -2.213 11.875 19.245 1.00 97.31 194 GLU A C 1
ATOM 1553 O O . GLU A 1 194 ? -2.587 10.698 19.315 1.00 97.31 194 GLU A O 1
ATOM 1558 N N . PRO A 1 195 ? -2.014 12.453 18.041 1.00 96.56 195 PRO A N 1
ATOM 1559 C CA . PRO A 1 195 ? -2.325 11.768 16.784 1.00 96.56 195 PRO A CA 1
ATOM 1560 C C . PRO A 1 195 ? -1.655 10.398 16.663 1.00 96.56 195 PRO A C 1
ATOM 1562 O O . PRO A 1 195 ? -2.249 9.446 16.161 1.00 96.56 195 PRO A O 1
ATOM 1565 N N . ARG A 1 196 ? -0.423 10.274 17.172 1.00 96.12 196 ARG A N 1
ATOM 1566 C CA . ARG A 1 196 ? 0.322 9.011 17.197 1.00 96.12 196 ARG A CA 1
ATOM 1567 C C . ARG A 1 196 ? -0.429 7.907 17.942 1.00 96.12 196 ARG A C 1
ATOM 1569 O O . ARG A 1 196 ? -0.390 6.762 17.495 1.00 96.12 196 ARG A O 1
ATOM 1576 N N . ASP A 1 197 ? -1.065 8.236 19.060 1.00 96.00 197 ASP A N 1
ATOM 1577 C CA . ASP A 1 197 ? -1.794 7.263 19.865 1.00 96.00 197 ASP A CA 1
ATOM 1578 C C . ASP A 1 197 ? -3.076 6.829 19.152 1.00 96.00 197 ASP A C 1
ATOM 1580 O O . ASP A 1 197 ? -3.333 5.632 19.076 1.00 96.00 197 ASP A O 1
ATOM 1584 N N . LEU A 1 198 ? -3.796 7.756 18.510 1.00 97.19 198 LEU A N 1
ATOM 1585 C CA . LEU A 1 198 ? -4.970 7.420 17.698 1.00 97.19 198 LEU A CA 1
ATOM 1586 C C . LEU A 1 198 ? -4.602 6.515 16.511 1.00 97.19 198 LEU A C 1
ATOM 1588 O O . LEU A 1 198 ? -5.258 5.496 16.287 1.00 97.19 198 LEU A O 1
ATOM 1592 N N . PHE A 1 199 ? -3.527 6.826 15.775 1.00 97.38 199 PHE A N 1
ATOM 1593 C CA . PHE A 1 199 ? -3.054 5.956 14.691 1.00 97.38 199 PHE A CA 1
ATOM 1594 C C . PHE A 1 199 ? -2.627 4.579 15.204 1.00 97.38 199 PHE A C 1
ATOM 1596 O O . PHE A 1 199 ? -2.944 3.578 14.566 1.00 97.38 199 PHE A O 1
ATOM 1603 N N . ARG A 1 200 ? -1.950 4.505 16.359 1.00 96.44 200 ARG A N 1
ATOM 1604 C CA . ARG A 1 200 ? -1.612 3.223 16.994 1.00 96.44 200 ARG A CA 1
ATOM 1605 C C . ARG A 1 200 ? -2.876 2.424 17.310 1.00 96.44 200 ARG A C 1
ATOM 1607 O O . ARG A 1 200 ? -2.938 1.254 16.944 1.00 96.44 200 ARG A O 1
ATOM 1614 N N . SER A 1 201 ? -3.890 3.045 17.915 1.00 96.62 201 SER A N 1
ATOM 1615 C CA . SER A 1 201 ? -5.172 2.388 18.190 1.00 96.62 201 SER A CA 1
ATOM 1616 C C . SER A 1 201 ? -5.827 1.889 16.904 1.00 96.62 201 SER A C 1
ATOM 1618 O O . SER A 1 201 ? -6.234 0.733 16.844 1.00 96.62 201 SER A O 1
ATOM 1620 N N . PHE A 1 202 ? -5.862 2.698 15.841 1.00 96.94 202 PHE A N 1
ATOM 1621 C CA . PHE A 1 202 ? -6.386 2.264 14.544 1.00 96.94 202 PHE A CA 1
ATOM 1622 C C . PHE A 1 202 ? -5.620 1.050 13.994 1.00 96.94 202 PHE A C 1
ATOM 1624 O O . PHE A 1 202 ? -6.236 0.044 13.643 1.00 96.94 202 PHE A O 1
ATOM 1631 N N . TYR A 1 203 ? -4.287 1.088 13.961 1.00 95.88 203 TYR A N 1
ATOM 1632 C CA . TYR A 1 203 ? -3.502 -0.015 13.409 1.00 95.88 203 TYR A CA 1
ATOM 1633 C C . TYR A 1 203 ? -3.626 -1.298 14.237 1.00 95.88 203 TYR A C 1
ATOM 1635 O O . TYR A 1 203 ? -3.865 -2.357 13.665 1.00 95.88 203 TYR A O 1
ATOM 1643 N N . GLU A 1 204 ? -3.547 -1.235 15.564 1.00 95.81 204 GLU A N 1
ATOM 1644 C CA . GLU A 1 204 ? -3.578 -2.432 16.415 1.00 95.81 204 GLU A CA 1
ATOM 1645 C C . GLU A 1 204 ? -4.984 -3.031 16.555 1.00 95.81 204 GLU A C 1
ATOM 1647 O O . GLU A 1 204 ? -5.150 -4.252 16.584 1.00 95.81 204 GLU A O 1
ATOM 1652 N N . VAL A 1 205 ? -6.013 -2.186 16.642 1.00 96.31 205 VAL A N 1
ATOM 1653 C CA . VAL A 1 205 ? -7.395 -2.635 16.864 1.00 96.31 205 VAL A CA 1
ATOM 1654 C C . VAL A 1 205 ? -8.070 -3.007 15.547 1.00 96.31 205 VAL A C 1
ATOM 1656 O O . VAL A 1 205 ? -8.731 -4.046 15.461 1.00 96.31 205 VAL A O 1
ATOM 1659 N N . VAL A 1 206 ? -7.920 -2.167 14.518 1.00 95.25 206 VAL A N 1
ATOM 1660 C CA . VAL A 1 206 ? -8.649 -2.306 13.248 1.00 95.25 206 VAL A CA 1
ATOM 1661 C C . VAL A 1 206 ? -7.863 -3.136 12.244 1.00 95.25 206 VAL A C 1
ATOM 1663 O O . VAL A 1 206 ? -8.460 -3.972 11.569 1.00 95.25 206 VAL A O 1
ATOM 1666 N N . LEU A 1 207 ? -6.540 -2.956 12.162 1.00 93.50 207 LEU A N 1
ATOM 1667 C CA . LEU A 1 207 ? -5.696 -3.685 11.205 1.00 93.50 207 LEU A CA 1
ATOM 1668 C C . LEU A 1 207 ? -4.916 -4.846 11.831 1.00 93.50 207 LEU A C 1
ATOM 1670 O O . LEU A 1 207 ? -4.440 -5.705 11.098 1.00 93.50 207 LEU A O 1
ATOM 1674 N N . GLY A 1 208 ? -4.796 -4.911 13.156 1.00 93.50 208 GLY A N 1
ATOM 1675 C CA . GLY A 1 208 ? -4.013 -5.930 13.851 1.00 93.50 208 GLY A CA 1
ATOM 1676 C C . GLY A 1 208 ? -2.501 -5.822 13.624 1.00 93.50 208 GLY A C 1
ATOM 1677 O O . GLY A 1 208 ? -1.817 -6.843 13.582 1.00 93.50 208 GLY A O 1
ATOM 1678 N N . GLN A 1 209 ? -1.977 -4.614 13.403 1.00 91.62 209 GLN A N 1
ATOM 1679 C CA . GLN A 1 209 ? -0.564 -4.365 13.098 1.00 91.62 209 GLN A CA 1
ATOM 1680 C C . GLN A 1 209 ? -0.013 -3.206 13.938 1.00 91.62 209 GLN A C 1
ATOM 1682 O O . GLN A 1 209 ? -0.742 -2.290 14.296 1.00 91.62 209 GLN A O 1
ATOM 1687 N N . GLU A 1 210 ? 1.295 -3.198 14.207 1.00 89.75 210 GLU A N 1
ATOM 1688 C CA . GLU A 1 210 ? 1.947 -2.097 14.946 1.00 89.75 210 GLU A CA 1
ATOM 1689 C C . GLU A 1 210 ? 2.012 -0.786 14.142 1.00 89.75 210 GLU A C 1
ATOM 1691 O O . GLU A 1 210 ? 2.167 0.307 14.691 1.00 89.75 210 GLU A O 1
ATOM 1696 N N . ARG A 1 211 ? 1.971 -0.897 12.813 1.00 88.94 211 ARG A N 1
ATOM 1697 C CA . ARG A 1 211 ? 2.057 0.206 11.852 1.00 88.94 211 ARG A CA 1
ATOM 1698 C C . ARG A 1 211 ? 1.188 -0.128 10.650 1.00 88.94 211 ARG A C 1
ATOM 1700 O O . ARG A 1 211 ? 0.961 -1.302 10.366 1.00 88.94 211 ARG A O 1
ATOM 1707 N N . GLY A 1 212 ? 0.766 0.894 9.920 1.00 88.31 212 GLY A N 1
ATOM 1708 C CA . GLY A 1 212 ? -0.077 0.720 8.749 1.00 88.31 212 GLY A CA 1
ATOM 1709 C C . GLY A 1 212 ? 0.070 1.844 7.726 1.00 88.31 212 GLY A C 1
ATOM 1710 O O . GLY A 1 212 ? 0.899 2.746 7.900 1.00 88.31 212 GLY A O 1
ATOM 1711 N N . PRO A 1 213 ? -0.716 1.769 6.643 1.00 91.00 213 PRO A N 1
ATOM 1712 C CA . PRO A 1 213 ? -0.741 2.785 5.603 1.00 91.00 213 PRO A CA 1
ATOM 1713 C C . PRO A 1 213 ? -1.271 4.120 6.115 1.00 91.00 213 PRO A C 1
ATOM 1715 O O . PRO A 1 213 ? -1.987 4.191 7.114 1.00 91.00 213 PRO A O 1
ATOM 1718 N N . ARG A 1 214 ? -0.983 5.186 5.364 1.00 94.06 214 ARG A N 1
ATOM 1719 C CA . ARG A 1 214 ? -1.658 6.472 5.554 1.00 94.06 214 ARG A CA 1
ATOM 1720 C C . ARG A 1 214 ? -3.168 6.271 5.408 1.00 94.06 214 ARG A C 1
ATOM 1722 O O . ARG A 1 214 ? -3.624 5.653 4.448 1.00 94.06 214 ARG A O 1
ATOM 1729 N N . PHE A 1 215 ? -3.926 6.782 6.372 1.00 96.00 215 PHE A N 1
ATOM 1730 C CA . PHE A 1 215 ? -5.371 6.585 6.466 1.00 96.00 215 PHE A CA 1
ATOM 1731 C C . PHE A 1 215 ? -6.124 7.043 5.211 1.00 96.00 215 PHE A C 1
ATOM 1733 O O . PHE A 1 215 ? -6.949 6.293 4.706 1.00 96.00 215 PHE A O 1
ATOM 1740 N N . GLY A 1 216 ? -5.809 8.219 4.663 1.00 95.50 216 GLY A N 1
ATOM 1741 C CA . GLY A 1 216 ? -6.465 8.730 3.457 1.00 95.50 216 GLY A CA 1
ATOM 1742 C C . GLY A 1 216 ? -6.265 7.811 2.253 1.00 95.50 216 GLY A C 1
ATOM 1743 O O . GLY A 1 216 ? -7.237 7.367 1.645 1.00 95.50 216 GLY A O 1
ATOM 1744 N N . SER A 1 217 ? -5.013 7.438 1.965 1.00 92.62 217 SER A N 1
ATOM 1745 C CA . SER A 1 217 ? -4.686 6.536 0.853 1.00 92.62 217 SER A CA 1
ATOM 1746 C C . SER A 1 217 ? -5.315 5.152 1.056 1.00 92.62 217 SER A C 1
ATOM 1748 O O . SER A 1 217 ? -5.776 4.528 0.106 1.00 92.62 217 SER A O 1
ATOM 1750 N N . PHE A 1 218 ? -5.382 4.680 2.305 1.00 95.00 218 PHE A N 1
ATOM 1751 C CA . PHE A 1 218 ? -6.042 3.427 2.663 1.00 95.00 218 PHE A CA 1
ATOM 1752 C C . PHE A 1 218 ? -7.549 3.459 2.397 1.00 95.00 218 PHE A C 1
ATOM 1754 O O . PHE A 1 218 ? -8.080 2.522 1.808 1.00 95.00 218 PHE A O 1
ATOM 1761 N N . VAL A 1 219 ? -8.235 4.537 2.786 1.00 95.56 219 VAL A N 1
ATOM 1762 C CA . VAL A 1 219 ? -9.669 4.707 2.519 1.00 95.56 219 VAL A CA 1
ATOM 1763 C C . VAL A 1 219 ? -9.942 4.783 1.017 1.00 95.56 219 VAL A C 1
ATOM 1765 O O . VAL A 1 219 ? -10.887 4.149 0.556 1.00 95.56 219 VAL A O 1
ATOM 1768 N N . MET A 1 220 ? -9.102 5.480 0.245 1.00 93.19 220 MET A N 1
ATOM 1769 C CA . MET A 1 220 ? -9.216 5.531 -1.220 1.00 93.19 220 MET A CA 1
ATOM 1770 C C . MET A 1 220 ? -9.044 4.154 -1.867 1.00 93.19 220 MET A C 1
ATOM 1772 O O . MET A 1 220 ? -9.778 3.797 -2.784 1.00 93.19 220 MET A O 1
ATOM 1776 N N . LEU A 1 221 ? -8.091 3.366 -1.370 1.00 93.75 221 LEU A N 1
ATOM 1777 C CA . LEU A 1 221 ? -7.778 2.039 -1.892 1.00 93.75 221 LEU A CA 1
ATOM 1778 C C . LEU A 1 221 ? -8.851 0.994 -1.552 1.00 93.75 221 LEU A C 1
ATOM 1780 O O . LEU A 1 221 ? -9.233 0.188 -2.395 1.00 93.75 221 LEU A O 1
ATOM 1784 N N . VAL A 1 222 ? -9.308 0.979 -0.300 1.00 92.94 222 VAL A N 1
ATOM 1785 C CA . VAL A 1 222 ? -10.214 -0.049 0.241 1.00 92.94 222 VAL A CA 1
ATOM 1786 C C . VAL A 1 222 ? -11.685 0.344 0.080 1.00 92.94 222 VAL A C 1
ATOM 1788 O O . VAL A 1 222 ? -12.572 -0.508 0.115 1.00 92.94 222 VAL A O 1
ATOM 1791 N N . GLY A 1 223 ? -11.959 1.629 -0.125 1.00 93.44 223 GLY A N 1
ATOM 1792 C CA . GLY A 1 223 ? -13.296 2.196 -0.192 1.00 93.44 223 GLY A CA 1
ATOM 1793 C C . GLY A 1 223 ? -13.847 2.564 1.186 1.00 93.44 223 GLY A C 1
ATOM 1794 O O . GLY A 1 223 ? -13.753 1.802 2.154 1.00 93.44 223 GLY A O 1
ATOM 1795 N N . LYS A 1 224 ? -14.487 3.736 1.253 1.00 95.00 224 LYS A N 1
ATOM 1796 C CA . LYS A 1 224 ? -15.097 4.297 2.468 1.00 95.00 224 LYS A CA 1
ATOM 1797 C C . LYS A 1 224 ? -16.007 3.305 3.196 1.00 95.00 224 LYS A C 1
ATOM 1799 O O . LYS A 1 224 ? -15.841 3.106 4.397 1.00 95.00 224 LYS A O 1
ATOM 1804 N N . ASP A 1 225 ? -16.924 2.655 2.483 1.00 94.38 225 ASP A N 1
ATOM 1805 C CA . ASP A 1 225 ? -17.901 1.745 3.096 1.00 94.38 225 ASP A CA 1
ATOM 1806 C C . ASP A 1 225 ? -17.240 0.553 3.787 1.00 94.38 225 ASP A C 1
ATOM 1808 O O . ASP A 1 225 ? -17.625 0.176 4.896 1.00 94.38 225 ASP A O 1
ATOM 1812 N N . ARG A 1 226 ? -16.189 0.002 3.174 1.00 93.94 226 ARG A N 1
ATOM 1813 C CA . ARG A 1 226 ? -15.447 -1.117 3.746 1.00 93.94 226 ARG A CA 1
ATOM 1814 C C . ARG A 1 226 ? -14.665 -0.690 4.986 1.00 93.94 226 ARG A C 1
ATOM 1816 O O . ARG A 1 226 ? -14.665 -1.412 5.978 1.00 93.94 226 ARG A O 1
ATOM 1823 N N . VAL A 1 227 ? -14.051 0.495 4.981 1.00 96.31 227 VAL A N 1
ATOM 1824 C CA . VAL A 1 227 ? -13.368 1.022 6.177 1.00 96.31 227 VAL A CA 1
ATOM 1825 C C . VAL A 1 227 ? -14.361 1.299 7.312 1.00 96.31 227 VAL A C 1
ATOM 1827 O O . VAL A 1 227 ? -14.071 0.989 8.469 1.00 96.31 227 VAL A O 1
ATOM 1830 N N . LEU A 1 228 ? -15.556 1.811 7.001 1.00 97.12 228 LEU A N 1
ATOM 1831 C CA . LEU A 1 228 ? -16.629 1.983 7.985 1.00 97.12 228 LEU A CA 1
ATOM 1832 C C . LEU A 1 228 ? -17.077 0.650 8.588 1.00 97.12 228 LEU A C 1
ATOM 1834 O O . LEU A 1 228 ? -17.278 0.570 9.797 1.00 97.12 228 LEU A O 1
ATOM 1838 N N . GLU A 1 229 ? -17.215 -0.398 7.778 1.00 95.81 229 GLU A N 1
ATOM 1839 C CA . GLU A 1 229 ? -17.517 -1.749 8.261 1.00 95.81 229 GLU A CA 1
ATOM 1840 C C . GLU A 1 229 ? -16.443 -2.244 9.243 1.00 95.81 229 GLU A C 1
ATOM 1842 O O . GLU A 1 229 ? -16.772 -2.690 10.345 1.00 95.81 229 GLU A O 1
ATOM 1847 N N . MET A 1 230 ? -15.162 -2.088 8.888 1.00 95.12 230 MET A N 1
ATOM 1848 C CA . MET A 1 230 ? -14.032 -2.475 9.742 1.00 95.12 230 MET A CA 1
ATOM 1849 C C . MET A 1 230 ? -14.035 -1.726 11.082 1.00 95.12 230 MET A C 1
ATOM 1851 O O . MET A 1 230 ? -13.835 -2.341 12.129 1.00 95.12 230 MET A O 1
ATOM 1855 N N . LEU A 1 231 ? -14.291 -0.414 11.067 1.00 96.88 231 LEU A N 1
ATOM 1856 C CA . LEU A 1 231 ? -14.387 0.404 12.279 1.00 96.88 231 LEU A CA 1
ATOM 1857 C C . LEU A 1 231 ? -15.578 -0.017 13.148 1.00 96.88 231 LEU A C 1
ATOM 1859 O O . LEU A 1 231 ? -15.410 -0.285 14.338 1.00 96.88 231 LEU A O 1
ATOM 1863 N N . ARG A 1 232 ? -16.773 -0.138 12.560 1.00 96.69 232 ARG A N 1
ATOM 1864 C CA . ARG A 1 232 ? -18.002 -0.527 13.274 1.00 96.69 232 ARG A CA 1
ATOM 1865 C C . ARG A 1 232 ? -17.865 -1.885 13.951 1.00 96.69 232 ARG A C 1
ATOM 1867 O O . ARG A 1 232 ? -18.287 -2.027 15.095 1.00 96.69 232 ARG A O 1
ATOM 1874 N N . ALA A 1 233 ? -17.220 -2.847 13.291 1.00 94.62 233 ALA A N 1
ATOM 1875 C CA . ALA A 1 233 ? -16.966 -4.169 13.856 1.00 94.62 233 ALA A CA 1
ATOM 1876 C C . ALA A 1 233 ? -16.138 -4.122 15.153 1.00 94.62 233 ALA A C 1
ATOM 1878 O O . ALA A 1 233 ? -16.285 -4.995 16.003 1.00 94.62 233 ALA A O 1
ATOM 1879 N N . LYS A 1 234 ? -15.278 -3.110 15.324 1.00 93.56 234 LYS A N 1
ATOM 1880 C CA . LYS A 1 234 ? -14.457 -2.927 16.531 1.00 93.56 234 LYS A CA 1
ATOM 1881 C C . LYS A 1 234 ? -15.116 -2.032 17.571 1.00 93.56 234 LYS A C 1
ATOM 1883 O O . LYS A 1 234 ? -14.905 -2.232 18.759 1.00 93.56 234 LYS A O 1
ATOM 1888 N N . VAL A 1 235 ? -15.929 -1.073 17.134 1.00 90.81 235 VAL A N 1
ATOM 1889 C CA . VAL A 1 235 ? -16.642 -0.156 18.032 1.00 90.81 235 VAL A CA 1
ATOM 1890 C C . VAL A 1 235 ? -17.849 -0.826 18.697 1.00 90.81 235 VAL A C 1
ATOM 1892 O O . VAL A 1 235 ? -18.168 -0.493 19.835 1.00 90.81 235 VAL A O 1
ATOM 1895 N N . ALA A 1 236 ? -18.493 -1.795 18.040 1.00 82.31 236 ALA A N 1
ATOM 1896 C CA . ALA A 1 236 ? -19.676 -2.483 18.568 1.00 82.31 236 ALA A CA 1
ATOM 1897 C C . ALA A 1 236 ? -19.379 -3.720 19.442 1.00 82.31 236 ALA A C 1
ATOM 1899 O O . ALA A 1 236 ? -20.277 -4.169 20.150 1.00 82.31 236 ALA A O 1
ATOM 1900 N N . ALA A 1 237 ? -18.165 -4.281 19.366 1.00 61.97 237 ALA A N 1
ATOM 1901 C CA . ALA A 1 237 ? -17.772 -5.538 20.023 1.00 61.97 237 ALA A CA 1
ATOM 1902 C C . ALA A 1 237 ? -17.137 -5.317 21.392 1.00 61.97 237 ALA A C 1
ATOM 1904 O O . ALA A 1 237 ? -17.641 -5.826 22.409 1.00 61.97 237 ALA A O 1
#

Foldseek 3Di:
DVPPDDDDPPPDQADDLVNLVLQAPSLLVQLVCQVCVPDDDGHHLVCNQVSQQVLLVCLQCVVVDDLVCLVVHSQCVSPVRVPDRDHHNWPDGLQLLLQQCLLVVDPDLVVSVVLSCQLTVSCVVVVVVSSSSNSSSSSSCVPPPVVQQAADQDDPVLLVLLVQLLVVLVPDDPDALVRQLCSLVVSCVVVVHDSLVNQCSCCCHQRSDSHHDRRSSSCSRNPSVSSSVSSCVRSVD

Sequence (237 aa):
DEDGRKISKSVGKGLSVDHWVDFAPIESLLFYLYQNPKRAKRLYWDVVPKAVDDYLEALRRWPDVAEEERPSQPLWHVFGGGKNVPQYGAGVDFSVVMNLIAALGADDEGLLKEYLRRYDPTVEQYPEVLTSLVQKGLTYYREQVLPGKQFRTPSEDERALLGRVCEMLAASEEADESQLQSIPFDVARETGTEPRDLFRSFYEVVLGQERGPRFGSFVMLVGKDRVLEMLRAKVAA

Nearest PDB structures (foldseek):
  7k86-assembly2_B  TM=5.318E-01  e=4.787E-03  Stenotrophomonas maltophilia K279a
  8jpv-assembly1_A  TM=4.670E-01  e=5.008E-03  Candidatus Methylacidiphilum fumarolicum
  3afh-assembly1_A  TM=4.653E-01  e=5.737E-03  Thermotoga maritima
  7k86-assembly1_A  TM=4.326E-01  e=4.179E-03  Stenotrophomonas maltophilia K279a
  5h4v-assembly6_F  TM=4.596E-01  e=7.194E-03  Xanthomonas oryzae pv. oryzae KACC 10331

Secondary structure (DSSP, 8-state):
-TT-----TTS--PPPHHHHHHHS-HHHHHHHHHTSTTSPPP--TTHHHHHHHHHHHHHHHGGGS-TTTGGGSHHHHHTTTTTTPPP---S--HHHHHHHHHHH----HHHHHHHHHHH-GGGGG-HHHHHHHHHHHHHHIIIIIGGG---PPPPHHHHHHHHHHHHHHHH--S--HHHHHHHHHHHHHHHT--HHHHHHHIIIIIISSSS---HHHHHHHH-HHHHHHHHHHHH--

Radius of gyration: 20.49 Å; Cα contacts (8 Å, |Δi|>4): 261; chains: 1; bounding box: 55×40×51 Å

Mean predicted aligned error: 6.0 Å

pLDDT: mean 90.25, std 13.45, range [31.06, 98.25]

Solvent-accessible surface area (backbone atoms only — not comparable to full-atom values): 13625 Å² total; per-residue (Å²): 116,102,76,80,68,82,88,60,99,82,81,74,81,64,54,49,75,80,60,43,54,63,47,42,64,64,64,22,54,51,36,50,51,50,74,47,70,91,53,94,78,83,47,41,73,84,49,50,46,58,31,41,33,58,38,53,52,47,34,48,48,49,85,76,53,51,79,89,55,37,83,78,37,45,60,18,68,72,30,76,70,47,76,68,61,68,88,46,81,44,89,78,40,43,56,56,48,40,52,48,39,61,70,68,71,57,92,50,67,69,62,53,50,52,41,48,40,72,63,36,61,60,39,70,83,36,57,67,60,52,50,50,44,49,55,16,32,50,49,39,37,62,71,73,43,53,81,71,52,48,69,48,84,67,52,74,67,51,28,52,52,49,41,49,42,40,51,54,58,68,71,50,71,100,62,54,51,67,60,48,42,42,46,60,50,52,50,18,62,77,72,74,43,60,49,69,58,56,51,40,48,48,18,25,41,65,63,10,30,91,66,74,77,61,62,11,59,45,35,64,53,63,32,60,70,54,51,43,50,51,41,49,61,60,52,75,106